Protein AF-A0A9E5RMR4-F1 (afdb_monomer)

Foldseek 3Di:
DDFDWAADPNDIARQPLPDPVNFHDDDPPDKFWWFDDPFFTFGASSGHFFFADPVDFPGGDDDDPPDPDPDDGHIGIDDCLAQVPFDGHPPGTPARRGDAANCQRPVPFAAPPDPDQVDEAEEEDAFEAAFEDADVVADSPPLVNRDDDQGEQDPHVPRGHHYEYNDHYHHPYHHPDCPDGQFVADQPPPPDCQQPDPRGGNNDCSAGNRPPPNRRRVRYHDGHYPDDDDPPPDDDFQPPVRCVVDVGDPDPPPPPPPQPCPDPVNLCVVQVDPPPDDDDDDPPDDDDPDPPDRDCVVPDD

Secondary structure (DSSP, 8-state):
----EEEETTEEEE---SSGGGSPPP-TTPPEE-EEETTEEE--TTSPBPBB-SSSTTSBPP--TT----PPPPB-EE-TTTSSS----TT-BSS----S-HHHHH--SPBPS-SSSSSEEEEE--EEEEEPPPBTTB----GGGSSPP-SB-EEETTEEPEEEEES-EEEEEE-SS-PPPSSSS----SS-TTS-STTS-TTS--S-S-SGGGGT-TT-BPPEES----TTT---PPPTTGGGTS----S---------TTSHHHHHHHS----SS-PPPPPSSS-----S----GGG--

Structure (mmCIF, N/CA/C/O backbone):
data_AF-A0A9E5RMR4-F1
#
_entry.id   AF-A0A9E5RMR4-F1
#
loop_
_atom_site.group_PDB
_atom_site.id
_atom_site.type_symbol
_atom_site.label_atom_id
_atom_site.label_alt_id
_atom_site.label_comp_id
_atom_site.label_asym_id
_atom_site.label_entity_id
_atom_site.label_seq_id
_atom_site.pdbx_PDB_ins_code
_atom_site.Cartn_x
_atom_site.Cartn_y
_atom_site.Cartn_z
_atom_site.occupancy
_atom_site.B_iso_or_equiv
_atom_site.auth_seq_id
_atom_site.auth_comp_id
_atom_site.auth_asym_id
_atom_site.auth_atom_id
_atom_site.pdbx_PDB_model_num
ATOM 1 N N . MET A 1 1 ? 19.708 -14.223 -28.490 1.00 65.50 1 MET A N 1
ATOM 2 C CA . MET A 1 1 ? 19.166 -13.494 -27.318 1.00 65.50 1 MET A CA 1
ATOM 3 C C . MET A 1 1 ? 17.733 -13.071 -27.622 1.00 65.50 1 MET A C 1
ATOM 5 O O . MET A 1 1 ? 17.507 -12.656 -28.756 1.00 65.50 1 MET A O 1
ATOM 9 N N . PRO A 1 2 ? 16.781 -13.168 -26.675 1.00 72.56 2 PRO A N 1
ATOM 10 C CA . PRO A 1 2 ? 15.436 -12.625 -26.853 1.00 72.56 2 PRO A CA 1
ATOM 11 C C . PRO A 1 2 ? 15.488 -11.115 -27.123 1.00 72.56 2 PRO A C 1
ATOM 13 O O . PRO A 1 2 ? 16.214 -10.395 -26.434 1.00 72.56 2 PRO A O 1
ATOM 16 N N . ILE A 1 3 ? 14.733 -10.652 -28.122 1.00 80.94 3 ILE A N 1
ATOM 17 C CA . ILE A 1 3 ? 14.577 -9.230 -28.451 1.00 80.94 3 ILE A CA 1
ATOM 18 C C . ILE A 1 3 ? 13.106 -8.874 -28.208 1.00 80.94 3 ILE A C 1
ATOM 20 O O . ILE A 1 3 ? 12.247 -9.452 -28.879 1.00 80.94 3 ILE A O 1
ATOM 24 N N . PRO A 1 4 ? 12.789 -7.968 -27.267 1.00 82.81 4 PRO A N 1
ATOM 25 C CA . PRO A 1 4 ? 11.414 -7.551 -27.038 1.00 82.81 4 PRO A CA 1
ATOM 26 C C . PRO A 1 4 ? 10.859 -6.784 -28.243 1.00 82.81 4 PRO A C 1
ATOM 28 O O . PRO A 1 4 ? 11.594 -6.131 -28.989 1.00 82.81 4 PRO A O 1
ATOM 31 N N . LEU A 1 5 ? 9.541 -6.846 -28.423 1.00 86.94 5 LEU A N 1
ATOM 32 C CA . LEU A 1 5 ? 8.828 -5.988 -29.363 1.00 86.94 5 LEU A CA 1
ATOM 33 C C . LEU A 1 5 ? 8.310 -4.752 -28.623 1.00 86.94 5 LEU A C 1
ATOM 35 O O . LEU A 1 5 ? 7.854 -4.846 -27.485 1.00 86.94 5 LEU A O 1
ATOM 39 N N . GLY A 1 6 ? 8.387 -3.597 -29.274 1.00 86.38 6 GLY A N 1
ATOM 40 C CA . GLY A 1 6 ? 7.855 -2.330 -28.780 1.00 86.38 6 GLY A CA 1
ATOM 41 C C . GLY A 1 6 ? 6.998 -1.642 -29.835 1.00 86.38 6 GLY A C 1
ATOM 42 O O . GLY A 1 6 ? 6.907 -2.107 -30.969 1.00 86.38 6 GLY A O 1
ATOM 43 N N . ILE A 1 7 ? 6.398 -0.508 -29.477 1.00 88.25 7 ILE A N 1
ATOM 44 C CA . ILE A 1 7 ? 5.688 0.363 -30.421 1.00 88.25 7 ILE A CA 1
ATOM 45 C C . ILE A 1 7 ? 6.417 1.703 -30.474 1.00 88.25 7 ILE A C 1
ATOM 47 O O . ILE A 1 7 ? 6.640 2.311 -29.429 1.00 88.25 7 ILE A O 1
ATOM 51 N N . ASN A 1 8 ? 6.749 2.194 -31.667 1.00 86.81 8 ASN A N 1
ATOM 52 C CA . ASN A 1 8 ? 7.281 3.541 -31.873 1.00 86.81 8 ASN A CA 1
ATOM 53 C C . ASN A 1 8 ? 6.668 4.168 -33.135 1.00 86.81 8 ASN A C 1
ATOM 55 O O . ASN A 1 8 ? 6.552 3.510 -34.165 1.00 86.81 8 ASN A O 1
ATOM 59 N N . GLY A 1 9 ? 6.185 5.411 -33.042 1.00 86.38 9 GLY A N 1
ATOM 60 C CA . GLY A 1 9 ? 5.474 6.081 -34.144 1.00 86.38 9 GLY A CA 1
ATOM 61 C C . GLY A 1 9 ? 4.234 5.338 -34.679 1.00 86.38 9 GLY A C 1
ATOM 62 O O . GLY A 1 9 ? 3.856 5.548 -35.822 1.00 86.38 9 GLY A O 1
ATOM 63 N N . GLY A 1 10 ? 3.633 4.435 -33.891 1.00 85.88 10 GLY A N 1
ATOM 64 C CA . GLY A 1 10 ? 2.541 3.550 -34.331 1.00 85.88 10 GLY A CA 1
ATOM 65 C C . GLY A 1 10 ? 2.998 2.230 -34.972 1.00 85.88 10 GLY A C 1
ATOM 66 O O . GLY A 1 10 ? 2.187 1.322 -35.117 1.00 85.88 10 GLY A O 1
ATOM 67 N N . ASN A 1 11 ? 4.289 2.080 -35.272 1.00 90.06 11 ASN A N 1
ATOM 68 C CA . ASN A 1 11 ? 4.867 0.864 -35.842 1.00 90.06 11 ASN A CA 1
ATOM 69 C C . ASN A 1 11 ? 5.353 -0.097 -34.753 1.00 90.06 11 ASN A C 1
ATOM 71 O O . ASN A 1 11 ? 5.862 0.338 -33.717 1.00 90.06 11 ASN A O 1
ATOM 75 N N . VAL A 1 12 ? 5.266 -1.404 -35.012 1.00 91.25 12 VAL A N 1
ATOM 76 C CA . VAL A 1 12 ? 5.931 -2.421 -34.186 1.00 91.25 12 VAL A CA 1
ATOM 77 C C . VAL A 1 12 ? 7.426 -2.409 -34.497 1.00 91.25 12 VAL A C 1
ATOM 79 O O . VAL A 1 12 ? 7.830 -2.573 -35.647 1.00 91.25 12 VAL A O 1
ATOM 82 N N . ILE A 1 13 ? 8.252 -2.239 -33.468 1.00 91.62 13 ILE A N 1
ATOM 83 C CA . ILE A 1 13 ? 9.713 -2.221 -33.566 1.00 91.62 13 ILE A CA 1
ATOM 84 C C . ILE A 1 13 ? 10.336 -3.391 -32.804 1.00 91.62 13 ILE A C 1
ATOM 86 O O . ILE A 1 13 ? 9.800 -3.863 -31.800 1.00 91.62 13 ILE A O 1
ATOM 90 N N . LYS A 1 14 ? 11.524 -3.817 -33.240 1.00 90.31 14 LYS A N 1
ATOM 91 C CA . LYS A 1 14 ? 12.431 -4.617 -32.410 1.00 90.31 14 LYS A CA 1
ATOM 92 C C . LYS A 1 14 ? 13.087 -3.671 -31.406 1.00 90.31 14 LYS A C 1
ATOM 94 O O . LYS A 1 14 ? 13.899 -2.837 -31.800 1.00 90.31 14 LYS A O 1
ATOM 99 N N . ALA A 1 15 ? 12.720 -3.782 -30.135 1.00 87.19 15 ALA A N 1
ATOM 100 C CA . ALA A 1 15 ? 13.223 -2.921 -29.074 1.00 87.19 15 ALA A CA 1
ATOM 101 C C . ALA A 1 15 ? 14.629 -3.381 -28.649 1.00 87.19 15 ALA A C 1
ATOM 103 O O . ALA A 1 15 ? 14.801 -4.144 -27.699 1.00 87.19 15 ALA A O 1
ATOM 104 N N . THR A 1 16 ? 15.643 -2.970 -29.414 1.00 86.56 16 THR A N 1
ATOM 105 C CA . THR A 1 16 ? 17.055 -3.272 -29.123 1.00 86.56 16 THR A CA 1
ATOM 106 C C . THR A 1 16 ? 17.712 -2.231 -28.221 1.00 86.56 16 THR A C 1
ATOM 108 O O . THR A 1 16 ? 18.812 -2.486 -27.741 1.00 86.56 16 THR A O 1
ATOM 111 N N . PHE A 1 17 ? 17.059 -1.082 -27.990 1.00 84.06 17 PHE A N 1
ATOM 112 C CA . PHE A 1 17 ? 17.565 0.043 -27.185 1.00 84.06 17 PHE A CA 1
ATOM 113 C C . PHE A 1 17 ? 18.906 0.620 -27.690 1.00 84.06 17 PHE A C 1
ATOM 115 O O . PHE A 1 17 ? 19.589 1.347 -26.979 1.00 84.06 17 PHE A O 1
ATOM 122 N N . ALA A 1 18 ? 19.288 0.320 -28.938 1.00 84.56 18 ALA A N 1
ATOM 123 C CA . ALA A 1 18 ? 20.548 0.776 -29.531 1.00 84.56 18 ALA A CA 1
ATOM 124 C C . ALA A 1 18 ? 20.525 2.254 -29.973 1.00 84.56 18 ALA A C 1
ATOM 126 O O . ALA A 1 18 ? 21.575 2.855 -30.179 1.00 84.56 18 ALA A O 1
ATOM 127 N N . ASN A 1 19 ? 19.333 2.821 -30.182 1.00 86.19 19 ASN A N 1
ATOM 128 C CA . ASN A 1 19 ? 19.087 4.219 -30.540 1.00 86.19 19 ASN A CA 1
ATOM 129 C C . ASN A 1 19 ? 17.589 4.542 -30.368 1.00 86.19 19 ASN A C 1
ATOM 131 O O . ASN A 1 19 ? 16.771 3.635 -30.232 1.00 86.19 19 ASN A O 1
ATOM 135 N N . ALA A 1 20 ? 17.218 5.823 -30.456 1.00 83.44 20 ALA A N 1
ATOM 136 C CA . ALA A 1 20 ? 15.835 6.287 -30.290 1.00 83.44 20 ALA A CA 1
ATOM 137 C C . ALA A 1 20 ? 14.806 5.656 -31.256 1.00 83.44 20 ALA A C 1
ATOM 139 O O . ALA A 1 20 ? 13.637 5.535 -30.893 1.00 83.44 20 ALA A O 1
ATOM 140 N N . ALA A 1 21 ? 15.201 5.217 -32.457 1.00 85.81 21 ALA A N 1
ATOM 141 C CA . ALA A 1 21 ? 14.291 4.517 -33.372 1.00 85.81 21 ALA A CA 1
ATOM 142 C C . ALA A 1 21 ? 14.005 3.072 -32.913 1.00 85.81 21 ALA A C 1
ATOM 144 O O . ALA A 1 21 ? 12.917 2.550 -33.152 1.00 85.81 21 ALA A O 1
ATOM 145 N N . ALA A 1 22 ? 14.954 2.453 -32.204 1.00 87.06 22 ALA A N 1
ATOM 146 C CA . ALA A 1 22 ? 14.861 1.113 -31.627 1.00 87.06 22 ALA A CA 1
ATOM 147 C C . ALA A 1 22 ? 14.501 1.097 -30.122 1.00 87.06 22 ALA A C 1
ATOM 149 O O . ALA A 1 22 ? 14.640 0.058 -29.469 1.00 87.06 22 ALA A O 1
ATOM 150 N N . THR A 1 23 ? 14.018 2.219 -29.581 1.00 85.50 23 THR A N 1
ATOM 151 C CA . THR A 1 23 ? 13.470 2.340 -28.219 1.00 85.50 23 THR A CA 1
ATOM 152 C C . THR A 1 23 ? 11.941 2.501 -28.294 1.00 85.50 23 THR A C 1
ATOM 154 O O . THR A 1 23 ? 11.453 3.235 -29.158 1.00 85.50 23 THR A O 1
ATOM 157 N N . PRO A 1 24 ? 11.145 1.819 -27.443 1.00 85.81 24 PRO A N 1
ATOM 158 C CA . PRO A 1 24 ? 9.691 1.997 -27.405 1.00 85.81 24 PRO A CA 1
ATOM 159 C C . PRO A 1 24 ? 9.281 3.439 -27.069 1.00 85.81 24 PRO A C 1
ATOM 161 O O . PRO A 1 24 ? 9.933 4.105 -26.266 1.00 85.81 24 PRO A O 1
ATOM 164 N N . ARG A 1 25 ? 8.165 3.916 -27.637 1.00 83.31 25 ARG A N 1
ATOM 165 C CA . ARG A 1 25 ? 7.631 5.253 -27.333 1.00 83.31 25 ARG A CA 1
ATOM 166 C C . ARG A 1 25 ? 7.216 5.363 -25.866 1.00 83.31 25 ARG A C 1
ATOM 168 O O . ARG A 1 25 ? 6.577 4.462 -25.324 1.00 83.31 25 ARG A O 1
ATOM 175 N N . THR A 1 26 ? 7.475 6.516 -25.265 1.00 77.25 26 THR A N 1
ATOM 176 C CA . THR A 1 26 ? 6.967 6.871 -23.937 1.00 77.25 26 THR A CA 1
ATOM 177 C C . THR A 1 26 ? 5.614 7.550 -24.044 1.00 77.25 26 THR A C 1
ATOM 179 O O . THR A 1 26 ? 5.482 8.542 -24.760 1.00 77.25 26 THR A O 1
ATOM 182 N N . LEU A 1 27 ? 4.632 7.065 -23.291 1.00 76.31 27 LEU A N 1
ATOM 183 C CA . LEU A 1 27 ? 3.340 7.719 -23.103 1.00 76.31 27 LEU A CA 1
ATOM 184 C C . LEU A 1 27 ? 2.971 7.699 -21.614 1.00 76.31 27 LEU A C 1
ATOM 186 O O . LEU A 1 27 ? 3.386 6.779 -20.908 1.00 76.31 27 LEU A O 1
ATOM 190 N N . PRO A 1 28 ? 2.164 8.659 -21.128 1.00 73.12 28 PRO A N 1
ATOM 191 C CA . PRO A 1 28 ? 1.520 8.540 -19.825 1.00 73.12 28 PRO A CA 1
ATOM 192 C C . PRO A 1 28 ? 0.788 7.197 -19.698 1.00 73.12 28 PRO A C 1
ATOM 194 O O . PRO A 1 28 ? 0.200 6.716 -20.667 1.00 73.12 28 PRO A O 1
ATOM 197 N N . ASN A 1 29 ? 0.824 6.595 -18.507 1.00 69.50 29 ASN A N 1
ATOM 198 C CA . ASN A 1 29 ? 0.204 5.297 -18.206 1.00 69.50 29 ASN A CA 1
ATOM 199 C C . ASN A 1 29 ? 0.690 4.105 -19.062 1.00 69.50 29 ASN A C 1
ATOM 201 O O . ASN A 1 29 ? 0.014 3.078 -19.120 1.00 69.50 29 ASN A O 1
ATOM 205 N N . SER A 1 30 ? 1.864 4.187 -19.702 1.00 75.81 30 SER A N 1
ATOM 206 C CA . SER A 1 30 ? 2.516 2.998 -20.266 1.00 75.81 30 SER A CA 1
ATOM 207 C C . SER A 1 30 ? 2.875 1.990 -19.168 1.00 75.81 30 SER A C 1
ATOM 209 O O . SER A 1 30 ? 3.226 2.386 -18.059 1.00 75.81 30 SER A O 1
ATOM 211 N N . LEU A 1 31 ? 2.849 0.690 -19.477 1.00 78.12 31 LEU A N 1
ATOM 212 C CA . LEU A 1 31 ? 3.381 -0.340 -18.581 1.00 78.12 31 LEU A CA 1
ATOM 213 C C . LEU A 1 31 ? 4.914 -0.306 -18.612 1.00 78.12 31 LEU A C 1
ATOM 215 O O . LEU A 1 31 ? 5.515 -0.411 -19.682 1.00 78.12 31 LEU A O 1
ATOM 219 N N . TRP A 1 32 ? 5.536 -0.183 -17.441 1.00 81.44 32 TRP A N 1
ATOM 220 C CA . TRP A 1 32 ? 6.990 -0.170 -17.297 1.00 81.44 32 TRP A CA 1
ATOM 221 C C . TRP A 1 32 ? 7.488 -1.524 -16.799 1.00 81.44 32 TRP A C 1
ATOM 223 O O . TRP A 1 32 ? 6.797 -2.243 -16.075 1.00 81.44 32 TRP A O 1
ATOM 233 N N . PHE A 1 33 ? 8.726 -1.845 -17.153 1.00 85.62 33 PHE A N 1
ATOM 234 C CA . PHE A 1 33 ? 9.427 -3.037 -16.700 1.00 85.62 33 PHE A CA 1
ATOM 235 C C . PHE A 1 33 ? 10.787 -2.637 -16.143 1.00 85.62 33 PHE A C 1
ATOM 237 O O . PHE A 1 33 ? 11.354 -1.615 -16.527 1.00 85.62 33 PHE A O 1
ATOM 244 N N . GLN A 1 34 ? 11.320 -3.460 -15.251 1.00 85.81 34 GLN A N 1
ATOM 245 C CA . GLN A 1 34 ? 12.698 -3.344 -14.800 1.00 85.81 34 GLN A CA 1
ATOM 246 C C . GLN A 1 34 ? 13.665 -3.484 -15.985 1.00 85.81 34 GLN A C 1
ATOM 248 O O . GLN A 1 34 ? 13.494 -4.343 -16.855 1.00 85.81 34 GLN A O 1
ATOM 253 N N . THR A 1 35 ? 14.711 -2.667 -15.989 1.00 86.88 35 THR A N 1
ATOM 254 C CA . THR A 1 35 ? 15.749 -2.619 -17.020 1.00 86.88 35 THR A CA 1
ATOM 255 C C . THR A 1 35 ? 17.135 -2.888 -16.426 1.00 86.88 35 THR A C 1
ATOM 257 O O . THR A 1 35 ? 17.303 -3.134 -15.224 1.00 86.88 35 THR A O 1
ATOM 260 N N . ARG A 1 36 ? 18.156 -2.932 -17.281 1.00 85.12 36 ARG A N 1
ATOM 261 C CA . ARG A 1 36 ? 19.524 -3.309 -16.924 1.00 85.12 36 ARG A CA 1
ATOM 262 C C . ARG A 1 36 ? 20.532 -2.343 -17.539 1.00 85.12 36 ARG A C 1
ATOM 264 O O . ARG A 1 36 ? 20.776 -2.384 -18.741 1.00 85.12 36 ARG A O 1
ATOM 271 N N . ASN A 1 37 ? 21.184 -1.539 -16.702 1.00 84.56 37 ASN A N 1
ATOM 272 C CA . ASN A 1 37 ? 22.322 -0.723 -17.122 1.00 84.56 37 ASN A CA 1
ATOM 273 C C . ASN A 1 37 ? 23.624 -1.515 -16.898 1.00 84.56 37 ASN A C 1
ATOM 275 O O . ASN A 1 37 ? 24.039 -1.718 -15.758 1.00 84.56 37 ASN A O 1
ATOM 279 N N . VAL A 1 38 ? 24.242 -1.997 -17.982 1.00 82.69 38 VAL A N 1
ATOM 280 C CA . VAL A 1 38 ? 25.430 -2.881 -18.002 1.00 82.69 38 VAL A CA 1
ATOM 281 C C . VAL A 1 38 ? 25.222 -4.196 -17.234 1.00 82.69 38 VAL A C 1
ATOM 283 O O . VAL A 1 38 ? 24.830 -5.201 -17.828 1.00 82.69 38 VAL A O 1
ATOM 286 N N . THR A 1 39 ? 25.457 -4.226 -15.924 1.00 78.75 39 THR A N 1
ATOM 287 C CA . THR A 1 39 ? 25.190 -5.358 -15.009 1.00 78.75 39 THR A CA 1
ATOM 288 C C . THR A 1 39 ? 24.247 -4.972 -13.869 1.00 78.75 39 THR A C 1
ATOM 290 O O . THR A 1 39 ? 23.734 -5.846 -13.173 1.00 78.75 39 THR A O 1
ATOM 293 N N . THR A 1 40 ? 23.976 -3.679 -13.703 1.00 80.75 40 THR A N 1
ATOM 294 C CA . THR A 1 40 ? 23.241 -3.109 -12.579 1.00 80.75 40 THR A CA 1
ATOM 295 C C . THR A 1 40 ? 21.751 -3.015 -12.881 1.00 80.75 40 THR A C 1
ATOM 297 O O . THR A 1 40 ? 21.323 -2.695 -13.995 1.00 80.75 40 THR A O 1
ATOM 300 N N . ARG A 1 41 ? 20.946 -3.267 -11.848 1.00 82.44 41 ARG A N 1
ATOM 301 C CA . ARG A 1 41 ? 19.494 -3.095 -11.858 1.00 82.44 41 ARG A CA 1
ATOM 302 C C . ARG A 1 41 ? 19.113 -1.632 -12.101 1.00 82.44 41 ARG A C 1
ATOM 304 O O . ARG A 1 41 ? 19.638 -0.736 -11.439 1.00 82.44 41 ARG A O 1
ATOM 311 N N . ASN A 1 42 ? 18.197 -1.403 -13.033 1.00 84.50 42 ASN A N 1
ATOM 312 C CA . ASN A 1 42 ? 17.707 -0.082 -13.410 1.00 84.50 42 ASN A CA 1
ATOM 313 C C . ASN A 1 42 ? 16.194 -0.157 -13.710 1.00 84.50 42 ASN A C 1
ATOM 315 O O . ASN A 1 42 ? 15.613 -1.243 -13.754 1.00 84.50 42 ASN A O 1
ATOM 319 N N . TRP A 1 43 ? 15.550 0.993 -13.886 1.00 82.38 43 TRP A N 1
ATOM 320 C CA . TRP A 1 43 ? 14.154 1.115 -14.335 1.00 82.38 43 TRP A CA 1
ATOM 321 C C . TRP A 1 43 ? 13.972 2.200 -15.403 1.00 82.38 43 TRP A C 1
ATOM 323 O O . TRP A 1 43 ? 12.880 2.376 -15.937 1.00 82.38 43 TRP A O 1
ATOM 333 N N . GLY A 1 44 ? 15.047 2.910 -15.746 1.00 80.62 44 GLY A N 1
ATOM 334 C CA . GLY A 1 44 ? 15.103 3.830 -16.862 1.00 80.62 44 GLY A CA 1
ATOM 335 C C . GLY A 1 44 ? 14.804 3.112 -18.173 1.00 80.62 44 GLY A C 1
ATOM 336 O O . GLY A 1 44 ? 15.423 2.101 -18.510 1.00 80.62 44 GLY A O 1
ATOM 337 N N . ARG A 1 45 ? 13.857 3.681 -18.914 1.00 78.75 45 ARG A N 1
ATOM 338 C CA . ARG A 1 45 ? 13.358 3.232 -20.225 1.00 78.75 45 ARG A CA 1
ATOM 339 C C . ARG A 1 45 ? 14.415 3.077 -21.325 1.00 78.75 45 ARG A C 1
ATOM 341 O O . ARG A 1 45 ? 14.150 2.410 -22.317 1.00 78.75 45 ARG A O 1
ATOM 348 N N . ASP A 1 46 ? 15.569 3.724 -21.178 1.00 80.31 46 ASP A N 1
ATOM 349 C CA . ASP A 1 46 ? 16.600 3.802 -22.218 1.00 80.31 46 ASP A CA 1
ATOM 350 C C . ASP A 1 46 ? 17.561 2.594 -22.181 1.00 80.31 46 ASP A C 1
ATOM 352 O O . ASP A 1 46 ? 18.467 2.492 -23.004 1.00 80.31 46 ASP A O 1
ATOM 356 N N . TYR A 1 47 ? 17.351 1.658 -21.245 1.00 84.56 47 TYR A N 1
ATOM 357 C CA . TYR A 1 47 ? 18.164 0.455 -21.072 1.00 84.56 47 TYR A CA 1
ATOM 358 C C . TYR A 1 47 ? 17.409 -0.831 -21.456 1.00 84.56 47 TYR A C 1
ATOM 360 O O . TYR A 1 47 ? 16.190 -0.902 -21.282 1.00 84.56 47 TYR A O 1
ATOM 368 N N . PRO A 1 48 ? 18.119 -1.894 -21.889 1.00 85.94 48 PRO A N 1
ATOM 369 C CA . PRO A 1 48 ? 17.528 -3.206 -22.147 1.00 85.94 48 PRO A CA 1
ATOM 370 C C . PRO A 1 48 ? 16.757 -3.782 -20.954 1.00 85.94 48 PRO A C 1
ATOM 372 O O . PRO A 1 48 ? 17.095 -3.531 -19.797 1.00 85.94 48 PRO A O 1
ATOM 375 N N . LEU A 1 49 ? 15.750 -4.614 -21.237 1.00 88.06 49 LEU A N 1
ATOM 376 C CA . LEU A 1 49 ? 14.934 -5.269 -20.211 1.00 88.06 49 LEU A CA 1
ATOM 377 C C . LEU A 1 49 ? 15.759 -6.163 -19.275 1.00 88.06 49 LEU A C 1
ATOM 379 O O . LEU A 1 49 ? 16.679 -6.870 -19.693 1.00 88.06 49 LEU A O 1
ATOM 383 N N . TRP A 1 50 ? 15.367 -6.182 -18.003 1.00 87.81 50 TRP A N 1
ATOM 384 C CA . TRP A 1 50 ? 15.864 -7.140 -17.029 1.00 87.81 50 TRP A CA 1
ATOM 385 C C . TRP A 1 50 ? 15.061 -8.435 -17.099 1.00 87.81 50 TRP A C 1
ATOM 387 O O . TRP A 1 50 ? 13.863 -8.458 -16.810 1.00 87.81 50 TRP A O 1
ATOM 397 N N . TYR A 1 51 ? 15.740 -9.533 -17.415 1.00 88.19 51 TYR A N 1
ATOM 398 C CA . TYR A 1 51 ? 15.154 -10.867 -17.354 1.00 88.19 51 TYR A CA 1
ATOM 399 C C . TYR A 1 51 ? 15.313 -11.452 -15.950 1.00 88.19 51 TYR A C 1
ATOM 401 O O . TYR A 1 51 ? 16.435 -11.597 -15.469 1.00 88.19 51 TYR A O 1
ATOM 409 N N . TYR A 1 52 ? 14.203 -11.756 -15.283 1.00 85.69 52 TYR A N 1
ATOM 410 C CA . TYR A 1 52 ? 14.194 -12.326 -13.937 1.00 85.69 52 TYR A CA 1
ATOM 411 C C . TYR A 1 52 ? 14.715 -13.766 -13.942 1.00 85.69 52 TYR A C 1
ATOM 413 O O . TYR A 1 52 ? 14.285 -14.583 -14.763 1.00 85.69 52 TYR A O 1
ATOM 421 N N . ASP A 1 53 ? 15.617 -14.079 -13.011 1.00 84.81 53 ASP A N 1
ATOM 422 C CA . ASP A 1 53 ? 16.024 -15.453 -12.734 1.00 84.81 53 ASP A CA 1
ATOM 423 C C . ASP A 1 53 ? 15.313 -15.986 -11.473 1.00 84.81 53 ASP A C 1
ATOM 425 O O . ASP A 1 53 ? 15.615 -15.526 -10.370 1.00 84.81 53 ASP A O 1
ATOM 429 N N . PRO A 1 54 ? 14.383 -16.954 -11.596 1.00 78.81 54 PRO A N 1
ATOM 430 C CA . PRO A 1 54 ? 13.706 -17.539 -10.441 1.00 78.81 54 PRO A CA 1
ATOM 431 C C . PRO A 1 54 ? 14.611 -18.484 -9.636 1.00 78.81 54 PRO A C 1
ATOM 433 O O . PRO A 1 54 ? 14.269 -18.825 -8.508 1.00 78.81 54 PRO A O 1
ATOM 436 N N . THR A 1 55 ? 15.750 -18.920 -10.189 1.00 82.62 55 THR A N 1
ATOM 437 C CA . THR A 1 55 ? 16.719 -19.780 -9.487 1.00 82.62 55 THR A CA 1
ATOM 438 C C . THR A 1 55 ? 17.690 -18.973 -8.633 1.00 82.62 55 THR A C 1
ATOM 440 O O . THR A 1 55 ? 18.197 -19.475 -7.635 1.00 82.62 55 THR A O 1
ATOM 443 N N . THR A 1 56 ? 17.945 -17.713 -8.998 1.00 79.19 56 THR A N 1
ATOM 444 C CA . THR A 1 56 ? 18.777 -16.782 -8.223 1.00 79.19 56 THR A CA 1
ATOM 445 C C . THR A 1 56 ? 18.101 -15.403 -8.177 1.00 79.19 56 THR A C 1
ATOM 447 O O . THR A 1 56 ? 18.472 -14.505 -8.947 1.00 79.19 56 THR A O 1
ATOM 450 N N . PRO A 1 57 ? 17.090 -15.218 -7.300 1.00 73.88 57 PRO A N 1
ATOM 451 C CA . PRO A 1 57 ? 16.337 -13.972 -7.192 1.00 73.88 57 PRO A CA 1
ATOM 452 C C . PRO A 1 57 ? 17.236 -12.743 -7.022 1.00 73.88 57 PRO A C 1
ATOM 454 O O . PRO A 1 57 ? 18.293 -12.796 -6.396 1.00 73.88 57 PRO A O 1
ATOM 457 N N . GLY A 1 58 ? 16.827 -11.624 -7.620 1.00 73.44 58 GLY A N 1
ATOM 458 C CA . GLY A 1 58 ? 17.626 -10.398 -7.648 1.00 73.44 58 GLY A CA 1
ATOM 459 C C . GLY A 1 58 ? 18.745 -10.368 -8.700 1.00 73.44 58 GLY A C 1
ATOM 460 O O . GLY A 1 58 ? 19.363 -9.315 -8.854 1.00 73.44 58 GLY A O 1
ATOM 461 N N . THR A 1 59 ? 18.975 -11.444 -9.468 1.00 79.62 59 THR A N 1
ATOM 462 C CA . THR A 1 59 ? 19.919 -11.460 -10.607 1.00 79.62 59 THR A CA 1
ATOM 463 C C . THR A 1 59 ? 19.215 -11.396 -11.970 1.00 79.62 59 THR A C 1
ATOM 465 O O . THR A 1 59 ? 17.995 -11.558 -12.079 1.00 79.62 59 THR A O 1
ATOM 468 N N . SER A 1 60 ? 19.983 -11.056 -13.013 1.00 83.88 60 SER A N 1
ATOM 469 C CA . SER A 1 60 ? 19.501 -10.989 -14.395 1.00 83.88 60 SER A CA 1
ATOM 470 C C . SER A 1 60 ? 19.881 -12.264 -15.129 1.00 83.88 60 SER A C 1
ATOM 472 O O . SER A 1 60 ? 21.067 -12.520 -15.354 1.00 83.88 60 SER A O 1
ATOM 474 N N . ARG A 1 61 ? 18.875 -13.022 -15.561 1.00 84.88 61 ARG A N 1
ATOM 475 C CA . ARG A 1 61 ? 19.067 -14.237 -16.342 1.00 84.88 61 ARG A CA 1
ATOM 476 C C . ARG A 1 61 ? 19.734 -13.925 -17.680 1.00 84.88 61 ARG A C 1
ATOM 478 O O . ARG A 1 61 ? 19.262 -13.080 -18.444 1.00 84.88 61 ARG A O 1
ATOM 485 N N . THR A 1 62 ? 20.814 -14.634 -17.989 1.00 80.06 62 THR A N 1
ATOM 486 C CA . THR A 1 62 ? 21.489 -14.561 -19.288 1.00 80.06 62 THR A CA 1
ATOM 487 C C . THR A 1 62 ? 20.992 -15.672 -20.213 1.00 80.06 62 THR A C 1
ATOM 489 O O . THR A 1 62 ? 20.743 -16.800 -19.795 1.00 80.06 62 THR A O 1
ATOM 492 N N . PHE A 1 63 ? 20.839 -15.347 -21.498 1.00 76.31 63 PHE A N 1
ATOM 493 C CA . PHE A 1 63 ? 20.449 -16.300 -22.538 1.00 76.31 63 PHE A CA 1
ATOM 494 C C . PHE A 1 63 ? 21.613 -16.446 -23.524 1.00 76.31 63 PHE A C 1
ATOM 496 O O . PHE A 1 63 ? 21.964 -15.444 -24.159 1.00 76.31 63 PHE A O 1
ATOM 503 N N . PRO A 1 64 ? 22.218 -17.642 -23.673 1.00 70.44 64 PRO A N 1
ATOM 504 C CA . PRO A 1 64 ? 23.298 -17.854 -24.630 1.00 70.44 64 PRO A CA 1
ATOM 505 C C . PRO A 1 64 ? 22.868 -17.461 -26.048 1.00 70.44 64 PRO A C 1
ATOM 507 O O . PRO A 1 64 ? 21.725 -17.665 -26.453 1.00 70.44 64 PRO A O 1
ATOM 510 N N . ALA A 1 65 ? 23.783 -16.879 -26.825 1.00 63.78 65 ALA A N 1
ATOM 511 C CA . ALA A 1 65 ? 23.450 -16.374 -28.157 1.00 63.78 65 ALA A CA 1
ATOM 512 C C . ALA A 1 65 ? 23.067 -17.484 -29.156 1.00 63.78 65 ALA A C 1
ATOM 514 O O . ALA A 1 65 ? 22.302 -17.213 -30.078 1.00 63.78 65 ALA A O 1
ATOM 515 N N . ALA A 1 66 ? 23.579 -18.704 -28.949 1.00 58.88 66 ALA A N 1
ATOM 516 C CA . ALA A 1 66 ? 23.506 -19.823 -29.889 1.00 58.88 66 ALA A CA 1
ATOM 517 C C . ALA A 1 66 ? 22.455 -20.900 -29.548 1.00 58.88 66 ALA A C 1
ATOM 519 O O . ALA A 1 66 ? 22.251 -21.811 -30.345 1.00 58.88 66 ALA A O 1
ATOM 520 N N . THR A 1 67 ? 21.789 -20.837 -28.389 1.00 55.62 67 THR A N 1
ATOM 521 C CA . THR A 1 67 ? 20.769 -21.830 -28.019 1.00 55.62 67 THR A CA 1
ATOM 522 C C . THR A 1 67 ? 19.374 -21.364 -28.426 1.00 55.62 67 THR A C 1
ATOM 524 O O . THR A 1 67 ? 18.897 -20.308 -28.008 1.00 55.62 67 THR A O 1
ATOM 527 N N . THR A 1 68 ? 18.676 -22.181 -29.216 1.00 56.28 68 THR A N 1
ATOM 528 C CA . THR A 1 68 ? 17.253 -22.011 -29.542 1.00 56.28 68 THR A CA 1
ATOM 529 C C . THR A 1 68 ? 16.390 -22.361 -28.328 1.00 56.28 68 THR A C 1
ATOM 531 O O . THR A 1 68 ? 15.753 -23.412 -28.273 1.00 56.28 68 THR A O 1
ATOM 534 N N . THR A 1 69 ? 16.400 -21.506 -27.305 1.00 60.41 69 THR A N 1
ATOM 535 C CA . THR A 1 69 ? 15.586 -21.705 -26.103 1.00 60.41 69 THR A CA 1
ATOM 536 C C . THR A 1 69 ? 14.124 -21.379 -26.397 1.00 60.41 69 THR A C 1
ATOM 538 O O . THR A 1 69 ? 13.795 -20.231 -26.689 1.00 60.41 69 THR A O 1
ATOM 541 N N . THR A 1 70 ? 13.228 -22.351 -26.226 1.00 66.38 70 THR A N 1
ATOM 542 C CA . THR A 1 70 ? 11.766 -22.138 -26.223 1.00 66.38 70 THR A CA 1
ATOM 543 C C . THR A 1 70 ? 11.263 -21.404 -24.973 1.00 66.38 70 THR A C 1
ATOM 545 O O . THR A 1 70 ? 10.090 -21.049 -24.889 1.00 66.38 70 THR A O 1
ATOM 548 N N . GLN A 1 71 ? 12.138 -21.167 -23.991 1.00 70.62 71 GLN A N 1
ATOM 549 C CA . GLN A 1 71 ? 11.806 -20.468 -22.754 1.00 70.62 71 GLN A CA 1
ATOM 550 C C . GLN A 1 71 ? 11.560 -18.978 -23.007 1.00 70.62 71 GLN A C 1
ATOM 552 O O . GLN A 1 71 ? 12.441 -18.258 -23.480 1.00 70.62 71 GLN A O 1
ATOM 557 N N . GLN A 1 72 ? 10.368 -18.514 -22.637 1.00 77.50 72 GLN A N 1
ATOM 558 C CA . GLN A 1 72 ? 10.048 -17.092 -22.609 1.00 77.50 72 GLN A CA 1
ATOM 559 C C . GLN A 1 72 ? 10.795 -16.416 -21.444 1.00 77.50 72 GLN A C 1
ATOM 561 O O . GLN A 1 72 ? 10.824 -16.968 -20.340 1.00 77.50 72 GLN A O 1
ATOM 566 N N . PRO A 1 73 ? 11.415 -15.241 -21.653 1.00 84.69 73 PRO A N 1
ATOM 567 C CA . PRO A 1 73 ? 12.050 -14.505 -20.570 1.00 84.69 73 PRO A CA 1
ATOM 568 C C . PRO A 1 73 ? 10.996 -13.965 -19.597 1.00 84.69 73 PRO A C 1
ATOM 570 O O . PRO A 1 73 ? 10.049 -13.295 -20.005 1.00 84.69 73 PRO A O 1
ATOM 573 N N . LEU A 1 74 ? 11.189 -14.217 -18.302 1.00 86.12 74 LEU A N 1
ATOM 574 C CA . LEU A 1 74 ? 10.369 -13.616 -17.254 1.00 86.12 74 LEU A CA 1
ATOM 575 C C . LEU A 1 74 ? 10.749 -12.139 -17.097 1.00 86.12 74 LEU A C 1
ATOM 577 O O . LEU A 1 74 ? 11.930 -11.808 -16.985 1.00 86.12 74 LEU A O 1
ATOM 581 N N . LEU A 1 75 ? 9.752 -11.257 -17.082 1.00 87.31 75 LEU A N 1
ATOM 582 C CA . LEU A 1 75 ? 9.924 -9.816 -16.897 1.00 87.31 75 LEU A CA 1
ATOM 583 C C . LEU A 1 75 ? 9.425 -9.396 -15.515 1.00 87.31 75 LEU A C 1
ATOM 585 O O . LEU A 1 75 ? 8.458 -9.959 -15.009 1.00 87.31 75 LEU A O 1
ATOM 589 N N . VAL A 1 76 ? 10.053 -8.371 -14.937 1.00 84.19 76 VAL A N 1
ATOM 590 C CA . VAL A 1 76 ? 9.596 -7.749 -13.686 1.00 84.19 76 VAL A CA 1
ATOM 591 C C . VAL A 1 76 ? 8.814 -6.475 -14.027 1.00 84.19 76 VAL A C 1
ATOM 593 O O . VAL A 1 76 ? 9.439 -5.493 -14.439 1.00 84.19 76 VAL A O 1
ATOM 596 N N . PRO A 1 77 ? 7.473 -6.460 -13.916 1.00 83.25 77 PRO A N 1
ATOM 597 C CA . PRO A 1 77 ? 6.679 -5.264 -14.166 1.00 83.25 77 PRO A CA 1
ATOM 598 C C . PRO A 1 77 ? 6.788 -4.269 -13.005 1.00 83.25 77 PRO A C 1
ATOM 600 O O . PRO A 1 77 ? 6.845 -4.647 -11.834 1.00 83.25 77 PRO A O 1
ATOM 603 N N . VAL A 1 78 ? 6.737 -2.978 -13.324 1.00 80.12 78 VAL A N 1
ATOM 604 C CA . VAL A 1 78 ? 6.450 -1.926 -12.346 1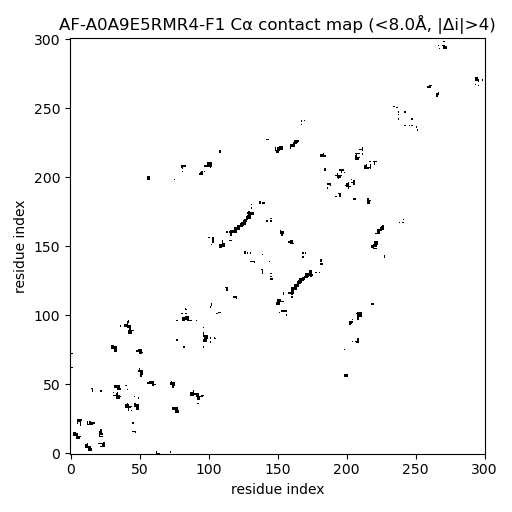.00 80.12 78 VAL A CA 1
ATOM 605 C C . VAL A 1 78 ? 4.938 -1.751 -12.303 1.00 80.12 78 VAL A C 1
ATOM 607 O O . VAL A 1 78 ? 4.328 -1.260 -13.253 1.00 80.12 78 VAL A O 1
ATOM 610 N N . LEU A 1 79 ? 4.319 -2.181 -11.205 1.00 76.50 79 LEU A N 1
ATOM 611 C CA . LEU A 1 79 ? 2.882 -2.019 -11.003 1.00 76.50 79 LEU A CA 1
ATOM 612 C C . LEU A 1 79 ? 2.550 -0.549 -10.716 1.00 76.50 79 LEU A C 1
ATOM 614 O O . LEU A 1 79 ? 3.228 0.095 -9.913 1.00 76.50 79 LEU A O 1
ATOM 618 N N . GLN A 1 80 ? 1.465 -0.037 -11.305 1.00 71.94 80 GLN A N 1
ATOM 619 C CA . GLN A 1 80 ? 1.000 1.341 -11.079 1.00 71.94 80 GLN A CA 1
ATOM 620 C C . GLN A 1 80 ? 0.750 1.636 -9.589 1.00 71.94 80 GLN A C 1
ATOM 622 O O . GLN A 1 80 ? 1.030 2.733 -9.130 1.00 71.94 80 GLN A O 1
ATOM 627 N N . LEU A 1 81 ? 0.326 0.634 -8.809 1.00 69.62 81 LEU A N 1
ATOM 628 C CA . LEU A 1 81 ? 0.120 0.717 -7.353 1.00 69.62 81 LEU A CA 1
ATOM 629 C C . LEU A 1 81 ? 1.409 0.993 -6.549 1.00 69.62 81 LEU A C 1
ATOM 631 O O . LEU A 1 81 ? 1.343 1.397 -5.386 1.00 69.62 81 LEU A O 1
ATOM 635 N N . HIS A 1 82 ? 2.580 0.767 -7.150 1.00 72.44 82 HIS A N 1
ATOM 636 C CA . HIS A 1 82 ? 3.881 1.072 -6.558 1.00 72.44 82 HIS A CA 1
ATOM 637 C C . HIS A 1 82 ? 4.446 2.411 -7.056 1.00 72.44 82 HIS A C 1
ATOM 639 O O . HIS A 1 82 ? 5.057 3.131 -6.272 1.00 72.44 82 HIS A O 1
ATOM 645 N N . ALA A 1 83 ? 4.221 2.757 -8.327 1.00 73.12 83 ALA A N 1
ATOM 646 C CA . ALA A 1 83 ? 4.710 3.973 -8.983 1.00 73.12 83 ALA A CA 1
ATOM 647 C C . ALA A 1 83 ? 3.536 4.828 -9.503 1.00 73.12 83 ALA A C 1
ATOM 649 O O . ALA A 1 83 ? 3.364 5.018 -10.704 1.00 73.12 83 ALA A O 1
ATOM 650 N N . THR A 1 84 ? 2.685 5.306 -8.591 1.00 71.00 84 THR A N 1
ATOM 651 C CA . THR A 1 84 ? 1.427 6.002 -8.928 1.00 71.00 84 THR A CA 1
ATOM 652 C C . THR A 1 84 ? 1.611 7.377 -9.560 1.00 71.00 84 THR A C 1
ATOM 654 O O . THR A 1 84 ? 0.819 7.785 -10.403 1.00 71.00 84 THR A O 1
ATOM 657 N N . ASN A 1 85 ? 2.630 8.106 -9.114 1.00 69.31 85 ASN A N 1
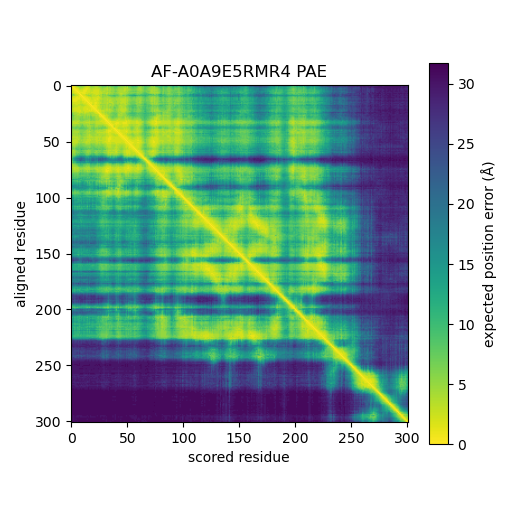ATOM 658 C CA . ASN A 1 85 ? 2.956 9.475 -9.519 1.00 69.31 85 ASN A CA 1
ATOM 659 C C . ASN A 1 85 ? 4.470 9.691 -9.701 1.00 69.31 85 ASN A C 1
ATOM 661 O O . ASN A 1 85 ? 4.903 10.821 -9.911 1.00 69.31 85 ASN A O 1
ATOM 665 N N . ASP A 1 86 ? 5.261 8.615 -9.645 1.00 73.44 86 ASP A N 1
ATOM 666 C CA . ASP A 1 86 ? 6.689 8.615 -9.966 1.00 73.44 86 ASP A CA 1
ATOM 667 C C . ASP A 1 86 ? 6.899 8.009 -11.359 1.00 73.44 86 ASP A C 1
ATOM 669 O O . ASP A 1 86 ? 6.345 6.955 -11.677 1.00 73.44 86 ASP A O 1
ATOM 673 N N . ASN A 1 87 ? 7.697 8.675 -12.191 1.00 71.75 87 ASN A N 1
ATOM 674 C CA . ASN A 1 87 ? 8.052 8.200 -13.525 1.00 71.75 87 ASN A CA 1
ATOM 675 C C . ASN A 1 87 ? 9.513 7.734 -13.510 1.00 71.75 87 ASN A C 1
ATOM 677 O O . ASN A 1 87 ? 10.393 8.559 -13.252 1.00 71.75 87 ASN A O 1
ATOM 681 N N . PRO A 1 88 ? 9.812 6.468 -13.856 1.00 65.94 88 PRO A N 1
ATOM 682 C CA . PRO A 1 88 ? 11.183 5.976 -13.877 1.00 65.94 88 PRO A CA 1
ATOM 683 C C . PRO A 1 88 ? 12.077 6.806 -14.809 1.00 65.94 88 PRO A C 1
ATOM 685 O O . PRO A 1 88 ? 11.923 6.801 -16.035 1.00 65.94 88 PRO A O 1
ATOM 688 N N . THR A 1 89 ? 13.035 7.528 -14.228 1.00 67.69 89 THR A N 1
ATOM 689 C CA . THR A 1 89 ? 14.000 8.321 -14.998 1.00 67.69 89 THR A CA 1
ATOM 690 C C . THR A 1 89 ? 15.172 7.454 -15.463 1.00 67.69 89 THR A C 1
ATOM 692 O O . THR A 1 89 ? 15.452 6.399 -14.889 1.00 67.69 89 THR A O 1
ATOM 695 N N . ALA A 1 90 ? 15.913 7.913 -16.476 1.00 60.81 90 ALA A N 1
ATOM 696 C CA . ALA A 1 90 ? 17.137 7.251 -16.944 1.00 60.81 90 ALA A CA 1
ATOM 697 C C . ALA A 1 90 ? 18.228 7.116 -15.855 1.00 60.81 90 ALA A C 1
ATOM 699 O O . ALA A 1 90 ? 19.164 6.328 -16.002 1.00 60.81 90 ALA A O 1
ATOM 700 N N . THR A 1 91 ? 18.113 7.863 -14.753 1.00 60.16 91 THR A N 1
ATOM 701 C CA . THR A 1 91 ? 19.050 7.860 -13.624 1.00 60.16 91 THR A CA 1
ATOM 702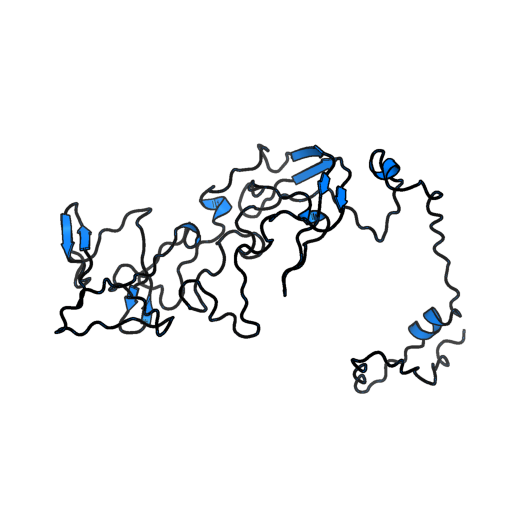 C C . THR A 1 91 ? 18.586 7.025 -12.425 1.00 60.16 91 THR A C 1
ATOM 704 O O . THR A 1 91 ? 19.310 6.966 -11.433 1.00 60.16 91 THR A O 1
ATOM 707 N N . ASN A 1 92 ? 17.440 6.330 -12.494 1.00 63.53 92 ASN A N 1
ATOM 708 C CA . ASN A 1 92 ? 16.951 5.460 -11.410 1.00 63.53 92 ASN A CA 1
ATOM 709 C C . ASN A 1 92 ? 17.756 4.140 -11.351 1.00 63.53 92 ASN A C 1
ATOM 711 O O . ASN A 1 92 ? 17.305 3.080 -11.791 1.00 63.53 92 ASN A O 1
ATOM 715 N N . VAL A 1 93 ? 18.984 4.212 -10.828 1.00 66.69 93 VAL A N 1
ATOM 716 C CA . VAL A 1 93 ? 19.893 3.073 -10.623 1.00 66.69 93 VAL A CA 1
ATOM 717 C C . VAL A 1 93 ? 19.680 2.479 -9.226 1.00 66.69 93 VAL A C 1
ATOM 719 O O . VAL A 1 93 ? 19.741 3.191 -8.230 1.00 66.69 93 VAL A O 1
ATOM 722 N N . GLY A 1 94 ? 19.480 1.163 -9.126 1.00 66.44 94 GLY A N 1
ATOM 723 C CA . GLY A 1 94 ? 19.444 0.432 -7.847 1.00 66.44 94 GLY A CA 1
ATOM 724 C C . GLY A 1 94 ? 18.199 0.610 -6.954 1.00 66.44 94 GLY A C 1
ATOM 725 O O . GLY A 1 94 ? 17.944 -0.262 -6.120 1.00 66.44 94 GLY A O 1
ATOM 726 N N . THR A 1 95 ? 17.391 1.658 -7.138 1.00 71.69 95 THR A N 1
ATOM 727 C CA . THR A 1 95 ? 16.145 1.911 -6.388 1.00 71.69 95 THR A CA 1
ATOM 728 C C . THR A 1 95 ? 14.886 1.707 -7.234 1.00 71.69 95 THR A C 1
ATOM 730 O O . THR A 1 95 ? 14.763 2.246 -8.332 1.00 71.69 95 THR A O 1
ATOM 733 N N . PHE A 1 96 ? 13.924 0.938 -6.707 1.00 75.62 96 PHE A N 1
ATOM 734 C CA . PHE A 1 96 ? 12.632 0.739 -7.368 1.00 75.62 96 PHE A CA 1
ATOM 735 C C . PHE A 1 96 ? 11.870 2.081 -7.433 1.00 75.62 96 PHE A C 1
ATOM 737 O O . PHE A 1 96 ? 11.852 2.791 -6.426 1.00 75.62 96 PHE A O 1
ATOM 744 N N . PRO A 1 97 ? 11.253 2.441 -8.577 1.00 74.88 97 PRO A N 1
ATOM 745 C CA . PRO A 1 97 ? 10.484 3.676 -8.739 1.00 74.88 97 PRO A CA 1
ATOM 746 C C . PRO A 1 97 ? 9.248 3.639 -7.843 1.00 74.88 97 PRO A C 1
ATOM 748 O O . PRO A 1 97 ? 8.477 2.676 -7.871 1.00 74.88 97 PRO A O 1
ATOM 751 N N . VAL A 1 98 ? 9.078 4.655 -7.008 1.00 72.69 98 VAL A N 1
ATOM 752 C CA . VAL A 1 98 ? 8.103 4.638 -5.917 1.00 72.69 98 VAL A CA 1
ATOM 753 C C . VAL A 1 98 ? 7.332 5.940 -5.861 1.00 72.69 98 VAL A C 1
ATOM 755 O O . VAL A 1 98 ? 7.883 7.006 -5.606 1.00 72.69 98 VAL A O 1
ATOM 758 N N . GLY A 1 99 ? 6.022 5.821 -6.053 1.00 70.25 99 GLY A N 1
ATOM 759 C CA . GLY A 1 99 ? 5.104 6.924 -5.845 1.00 70.25 99 GLY A CA 1
ATOM 760 C C . GLY A 1 99 ? 5.056 7.354 -4.378 1.00 70.25 99 GLY A C 1
ATOM 761 O O . GLY A 1 99 ? 5.462 6.625 -3.467 1.00 70.25 99 GLY A O 1
ATOM 762 N N . VAL A 1 100 ? 4.500 8.538 -4.155 1.00 70.56 100 VAL A N 1
ATOM 763 C CA . VAL A 1 100 ? 4.205 9.092 -2.832 1.00 70.56 100 VAL A CA 1
ATOM 764 C C . VAL A 1 100 ? 2.706 9.350 -2.753 1.00 70.56 100 VAL A C 1
ATOM 766 O O . VAL A 1 100 ? 2.147 10.007 -3.629 1.00 70.56 100 VAL A O 1
ATOM 769 N N . ASN A 1 101 ? 2.063 8.842 -1.701 1.00 69.62 101 ASN A N 1
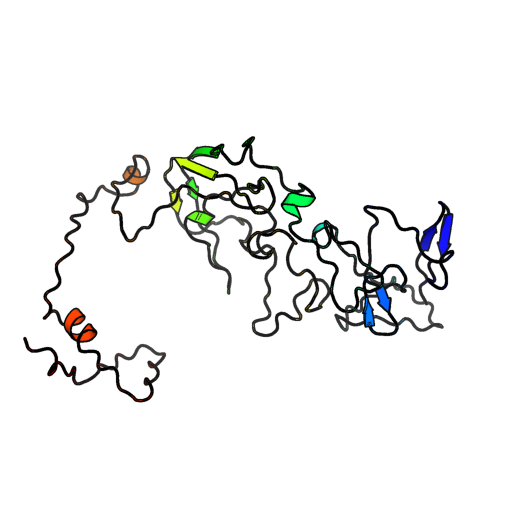ATOM 770 C CA . ASN A 1 101 ? 0.636 9.017 -1.412 1.00 69.62 101 ASN A CA 1
ATOM 771 C C . ASN A 1 101 ? -0.269 8.678 -2.617 1.00 69.62 101 ASN A C 1
ATOM 773 O O . ASN A 1 101 ? -1.038 9.487 -3.141 1.00 69.62 101 ASN A O 1
ATOM 777 N N . ALA A 1 102 ? -0.169 7.420 -3.049 1.00 69.12 102 ALA A N 1
ATOM 778 C CA . ALA A 1 102 ? -0.971 6.783 -4.091 1.00 69.12 102 ALA A CA 1
ATOM 779 C C . ALA A 1 102 ? -2.474 7.077 -3.973 1.00 69.12 102 ALA A C 1
ATOM 781 O O . ALA A 1 102 ? -3.144 7.353 -4.968 1.00 69.12 102 ALA A O 1
ATOM 782 N N . ASN A 1 103 ? -3.012 7.029 -2.754 1.00 69.81 103 ASN A N 1
ATOM 783 C CA . ASN A 1 103 ? -4.435 7.208 -2.483 1.00 69.81 103 ASN A CA 1
ATOM 784 C C . ASN A 1 103 ? -4.930 8.640 -2.771 1.00 69.81 103 ASN A C 1
ATOM 786 O O . ASN A 1 103 ? -5.982 8.775 -3.389 1.00 69.81 103 ASN A O 1
ATOM 790 N N . SER A 1 104 ? -4.175 9.690 -2.422 1.00 67.94 104 SER A N 1
ATOM 791 C CA . SER A 1 104 ? -4.565 11.083 -2.702 1.00 67.94 104 SER A CA 1
ATOM 792 C C . SER A 1 104 ? -4.226 11.549 -4.122 1.00 67.94 104 SER A C 1
ATOM 794 O O . SER A 1 104 ? -4.812 12.522 -4.593 1.00 67.94 104 SER A O 1
ATOM 796 N N . SER A 1 105 ? -3.352 10.831 -4.839 1.00 67.44 105 SER A N 1
ATOM 797 C CA . SER A 1 105 ? -2.976 11.136 -6.231 1.00 67.44 105 SER A CA 1
ATOM 798 C C . SER A 1 105 ? -3.772 10.377 -7.302 1.00 67.44 105 SER A C 1
ATOM 800 O O . SER A 1 105 ? -3.990 10.927 -8.377 1.00 67.44 105 SER A O 1
ATOM 802 N N . THR A 1 106 ? -4.216 9.141 -7.038 1.00 69.12 106 THR A N 1
ATOM 803 C CA . THR A 1 106 ? -4.905 8.297 -8.048 1.00 69.12 106 THR A CA 1
ATOM 804 C C . THR A 1 106 ? -6.363 7.980 -7.735 1.00 69.12 106 THR A C 1
ATOM 806 O O . THR A 1 106 ? -7.064 7.487 -8.613 1.00 69.12 106 THR A O 1
ATOM 809 N N . TRP A 1 107 ? -6.823 8.245 -6.504 1.00 69.56 107 TRP A N 1
ATOM 810 C CA . TRP A 1 107 ? -8.220 8.071 -6.067 1.00 69.56 107 TRP A CA 1
ATOM 811 C C . TRP A 1 107 ? -8.772 6.650 -6.312 1.00 69.56 107 TRP A C 1
ATOM 813 O O . TRP A 1 107 ? -9.967 6.436 -6.483 1.00 69.56 107 TRP A O 1
ATOM 823 N N . TRP A 1 108 ? -7.877 5.657 -6.300 1.00 75.50 108 TRP A N 1
ATOM 824 C CA . TRP A 1 108 ? -8.190 4.235 -6.475 1.00 75.50 108 TRP A CA 1
ATOM 825 C C . TRP A 1 108 ? -9.008 3.627 -5.319 1.00 75.50 108 TRP A C 1
ATOM 827 O O . TRP A 1 108 ? -9.581 2.550 -5.469 1.00 75.50 108 TRP A O 1
ATOM 837 N N . LEU A 1 109 ? -9.067 4.321 -4.178 1.00 77.56 109 LEU A N 1
ATOM 838 C CA . LEU A 1 109 ? -10.004 4.066 -3.086 1.00 77.56 109 LEU A CA 1
ATOM 839 C C . LEU A 1 109 ? -11.149 5.076 -3.179 1.00 77.56 109 LEU A C 1
ATOM 841 O O . LEU A 1 109 ? -10.899 6.268 -3.366 1.00 77.56 109 LEU A O 1
ATOM 845 N N . ALA A 1 110 ? -12.387 4.617 -2.980 1.00 80.56 110 ALA A N 1
ATOM 846 C CA . ALA A 1 110 ? -13.537 5.508 -2.878 1.00 80.56 110 ALA A CA 1
ATOM 847 C C . ALA A 1 110 ? -13.323 6.514 -1.737 1.00 80.56 110 ALA A C 1
ATOM 849 O O . ALA A 1 110 ? -12.920 6.139 -0.636 1.00 80.56 110 ALA A O 1
ATOM 850 N N . VAL A 1 111 ? -13.563 7.795 -2.005 1.00 79.88 111 VAL A N 1
ATOM 851 C CA . VAL A 1 111 ? -13.479 8.850 -0.991 1.00 79.88 111 VAL A CA 1
ATOM 852 C C . VAL A 1 111 ? -14.666 8.710 -0.038 1.00 79.88 111 VAL A C 1
ATOM 854 O O . VAL A 1 111 ? -15.783 8.470 -0.494 1.00 79.88 111 VAL A O 1
ATOM 857 N N . GLY A 1 112 ? -14.431 8.851 1.270 1.00 77.88 112 GLY A N 1
ATOM 858 C CA . GLY A 1 112 ? -15.505 8.762 2.265 1.00 77.88 112 GLY A CA 1
ATOM 859 C C . GLY A 1 112 ? -16.607 9.797 2.021 1.00 77.88 112 GLY A C 1
ATOM 860 O O . GLY A 1 112 ? -16.323 10.890 1.532 1.00 77.88 112 GLY A O 1
ATOM 861 N N . ALA A 1 113 ? -17.849 9.465 2.388 1.00 74.12 113 ALA A N 1
ATOM 862 C CA . ALA A 1 113 ? -19.086 10.181 2.018 1.00 74.12 113 ALA A CA 1
ATOM 863 C C . ALA A 1 113 ? -19.197 11.676 2.425 1.00 74.12 113 ALA A C 1
ATOM 865 O O . ALA A 1 113 ? -20.213 12.316 2.168 1.00 74.12 113 ALA A O 1
ATOM 866 N N . GLN A 1 114 ? -18.169 12.231 3.064 1.00 77.56 114 GLN A N 1
ATOM 867 C CA . GLN A 1 114 ? -18.071 13.611 3.527 1.00 77.56 114 GLN A CA 1
ATOM 868 C C . GLN A 1 114 ? -17.505 14.543 2.448 1.00 77.56 114 GLN A C 1
ATOM 870 O O . GLN A 1 114 ? -16.399 14.353 1.926 1.00 77.56 114 GLN A O 1
ATOM 875 N N . ASN A 1 115 ? -18.200 15.649 2.227 1.00 72.12 115 ASN A N 1
ATOM 876 C CA . ASN A 1 115 ? -17.888 16.652 1.214 1.00 72.12 115 ASN A CA 1
ATOM 877 C C . ASN A 1 115 ? -16.708 17.559 1.608 1.00 72.12 115 ASN A C 1
ATOM 879 O O . ASN A 1 115 ? -16.138 18.231 0.752 1.00 72.12 115 ASN A O 1
ATOM 883 N N . SER A 1 116 ? -16.314 17.591 2.888 1.00 76.81 116 SER A N 1
ATOM 884 C CA . SER A 1 116 ? -15.184 18.400 3.372 1.00 76.81 116 SER A CA 1
ATOM 885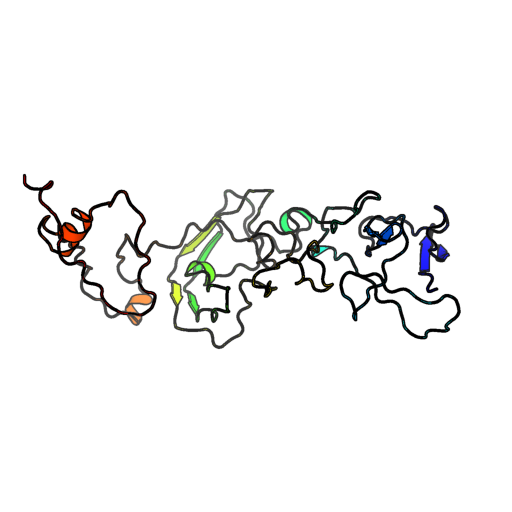 C C . SER A 1 116 ? -14.478 17.793 4.593 1.00 76.81 116 SER A C 1
ATOM 887 O O . SER A 1 116 ? -14.981 16.861 5.216 1.00 76.81 116 SER A O 1
ATOM 889 N N . VAL A 1 117 ? -13.320 18.356 4.964 1.00 80.06 117 VAL A N 1
ATOM 890 C CA . VAL A 1 117 ? -12.594 18.032 6.214 1.00 80.06 117 VAL A CA 1
ATOM 891 C C . VAL A 1 117 ? -13.285 18.536 7.484 1.00 80.06 117 VAL A C 1
ATOM 893 O O . VAL A 1 117 ? -13.047 17.998 8.561 1.00 80.06 117 VAL A O 1
ATOM 896 N N . ALA A 1 118 ? -14.143 19.555 7.363 1.00 81.00 118 ALA A N 1
ATOM 897 C CA . ALA A 1 118 ? -14.898 20.118 8.482 1.00 81.00 118 ALA A CA 1
ATOM 898 C C . ALA A 1 118 ? -16.153 19.294 8.821 1.00 81.00 118 ALA A C 1
ATOM 900 O O . ALA A 1 118 ? -16.675 19.377 9.930 1.00 81.00 118 ALA A O 1
ATOM 901 N N . GLU A 1 119 ? -16.643 18.499 7.870 1.00 84.81 119 GLU A N 1
ATOM 902 C CA . GLU A 1 119 ? -17.765 17.590 8.074 1.00 84.81 119 GLU A CA 1
ATOM 903 C C . GLU A 1 119 ? -17.337 16.390 8.934 1.00 84.81 119 GLU A C 1
ATOM 905 O O . GLU A 1 119 ? -16.217 15.896 8.808 1.00 84.81 119 GLU A O 1
ATOM 910 N N . VAL A 1 120 ? -18.229 15.880 9.786 1.00 86.81 120 VAL A N 1
ATOM 911 C CA . VAL A 1 120 ? -17.975 14.713 10.648 1.00 86.81 120 VAL A CA 1
ATOM 912 C C . VAL A 1 120 ? -18.858 13.550 10.204 1.00 86.81 120 VAL A C 1
ATOM 914 O O . VAL A 1 120 ? -20.074 13.578 10.402 1.00 86.81 120 VAL A O 1
ATOM 917 N N . GLY A 1 121 ? -18.241 12.503 9.654 1.00 86.94 121 GLY A N 1
ATOM 918 C CA . GLY A 1 121 ? -18.914 11.277 9.230 1.00 86.94 121 GLY A CA 1
ATOM 919 C C . GLY A 1 121 ? -19.497 10.569 10.445 1.00 86.94 121 GLY A C 1
ATOM 920 O O . GLY A 1 121 ? -18.762 9.943 11.209 1.00 86.94 121 GLY A O 1
ATOM 921 N N . THR A 1 122 ? -20.801 10.735 10.659 1.00 89.62 122 THR A N 1
ATOM 922 C CA . THR A 1 122 ? -21.482 10.335 11.892 1.00 89.62 122 THR A CA 1
ATOM 923 C C . THR A 1 122 ? -22.324 9.088 11.659 1.00 89.62 122 THR A C 1
ATOM 925 O O . THR A 1 122 ? -23.243 9.093 10.844 1.00 89.62 122 THR A O 1
ATOM 928 N N . PHE A 1 123 ? -22.038 8.031 12.415 1.00 88.00 123 PHE A N 1
ATOM 929 C CA . PHE A 1 123 ? -22.688 6.730 12.303 1.00 88.00 123 PHE A CA 1
ATOM 930 C C . PHE A 1 123 ? -23.339 6.348 13.635 1.00 88.00 123 PHE A C 1
ATOM 932 O O . PHE A 1 123 ? -22.699 6.409 14.683 1.00 88.00 123 PHE A O 1
ATOM 939 N N . ASN A 1 124 ? -24.594 5.902 13.597 1.00 89.69 124 ASN A N 1
ATOM 940 C CA . ASN A 1 124 ? -25.260 5.270 14.738 1.00 89.69 124 ASN A CA 1
ATOM 941 C C . ASN A 1 124 ? -25.172 3.755 14.530 1.00 89.69 124 ASN A C 1
ATOM 943 O O . ASN A 1 124 ? -25.877 3.216 13.677 1.00 89.69 124 ASN A O 1
ATOM 947 N N . MET A 1 125 ? -24.259 3.076 15.228 1.00 86.12 125 MET A N 1
ATOM 948 C CA . MET A 1 125 ? -23.944 1.670 14.957 1.00 86.12 125 MET A CA 1
ATOM 949 C C . MET A 1 125 ? -23.493 0.937 16.219 1.00 86.12 125 MET A C 1
ATOM 951 O O . MET A 1 125 ? -22.650 1.421 16.967 1.00 86.12 125 MET A O 1
ATOM 955 N N . ILE A 1 126 ? -24.008 -0.279 16.393 1.00 85.25 126 ILE A N 1
ATOM 956 C CA . ILE A 1 126 ? -23.559 -1.240 17.401 1.00 85.25 126 ILE A CA 1
ATOM 957 C C . ILE A 1 126 ? -22.765 -2.334 16.684 1.00 85.25 126 ILE A C 1
ATOM 959 O O . ILE A 1 126 ? -23.282 -2.944 15.748 1.00 85.25 126 ILE A O 1
ATOM 963 N N . LEU A 1 127 ? -21.528 -2.600 17.112 1.00 84.25 127 LEU A N 1
ATOM 964 C CA . LEU A 1 127 ? -20.679 -3.637 16.518 1.00 84.25 127 LEU A CA 1
ATOM 965 C C . LEU A 1 127 ? -20.394 -4.738 17.537 1.00 84.25 127 LEU A C 1
ATOM 967 O O . LEU A 1 127 ? -19.619 -4.540 18.469 1.00 84.25 127 LEU A O 1
ATOM 971 N N . GLY A 1 128 ? -20.980 -5.916 17.325 1.00 83.19 128 GLY A N 1
ATOM 972 C CA . GLY A 1 128 ? -20.612 -7.150 18.016 1.00 83.19 128 GLY A CA 1
ATOM 973 C C . GLY A 1 128 ? -19.880 -8.080 17.055 1.00 83.19 128 GLY A C 1
ATOM 974 O O . GLY A 1 128 ? -20.522 -8.678 16.195 1.00 83.19 128 GLY A O 1
ATOM 975 N N . THR A 1 129 ? -18.556 -8.200 17.159 1.00 81.25 129 THR A N 1
ATOM 976 C CA . THR A 1 129 ? -17.766 -9.024 16.224 1.00 81.25 129 THR A CA 1
ATOM 977 C C . THR A 1 129 ? -16.646 -9.798 16.917 1.00 81.25 129 THR A C 1
ATOM 979 O O . THR A 1 129 ? -16.264 -9.518 18.055 1.00 81.25 129 THR A O 1
ATOM 982 N N . GLY A 1 130 ? -16.151 -10.831 16.238 1.00 80.31 130 GLY A N 1
ATOM 983 C CA . GLY A 1 130 ? -14.953 -11.552 16.639 1.00 80.31 130 GLY A CA 1
ATOM 984 C C . GLY A 1 130 ? -13.702 -10.811 16.175 1.00 80.31 130 GLY A C 1
ATOM 985 O O . GLY A 1 130 ? -13.638 -10.312 15.055 1.00 80.31 130 GLY A O 1
ATOM 986 N N . ASP A 1 131 ? -12.685 -10.783 17.023 1.00 78.12 131 ASP A N 1
ATOM 987 C CA . ASP A 1 131 ? -11.389 -10.204 16.698 1.00 78.12 131 ASP A CA 1
ATOM 988 C C . ASP A 1 131 ? -10.573 -11.117 15.769 1.00 78.12 131 ASP A C 1
ATOM 990 O O . ASP A 1 131 ? -10.608 -12.346 15.889 1.00 78.12 131 ASP A O 1
ATOM 994 N N . THR A 1 132 ? -9.806 -10.528 14.854 1.00 76.06 132 THR A N 1
ATOM 995 C CA . THR A 1 132 ? -8.963 -11.290 13.923 1.00 76.06 132 THR A CA 1
ATOM 996 C C . THR A 1 132 ? -7.894 -12.053 14.723 1.00 76.06 132 THR A C 1
ATOM 998 O O . THR A 1 132 ? -7.249 -11.464 15.594 1.00 76.06 132 THR A O 1
ATOM 1001 N N . PRO A 1 133 ? -7.678 -13.361 14.483 1.00 74.19 133 PRO A N 1
ATOM 1002 C CA . PRO A 1 133 ? -6.588 -14.088 15.126 1.00 74.19 133 PRO A CA 1
ATOM 1003 C C . PRO A 1 133 ? -5.242 -13.411 14.844 1.00 74.19 133 PRO A C 1
ATOM 1005 O O . PRO A 1 133 ? -4.885 -13.196 13.685 1.00 74.19 133 PRO A O 1
ATOM 1008 N N . ALA A 1 134 ? -4.503 -13.077 15.904 1.00 73.69 134 ALA A N 1
ATOM 1009 C CA . ALA A 1 134 ? -3.164 -12.514 15.777 1.00 73.69 134 ALA A CA 1
ATOM 1010 C C . ALA A 1 134 ? -2.240 -13.499 15.045 1.00 73.69 134 ALA A C 1
ATOM 1012 O O . ALA A 1 134 ? -2.296 -14.710 15.282 1.00 73.69 134 ALA A O 1
ATOM 1013 N N . ARG A 1 135 ? -1.370 -12.979 14.178 1.00 74.88 135 ARG A N 1
ATOM 1014 C CA . ARG A 1 135 ? -0.312 -13.759 13.520 1.00 74.88 135 ARG A CA 1
ATOM 1015 C C . ARG A 1 135 ? 1.036 -13.397 14.154 1.00 74.88 135 ARG A C 1
ATOM 1017 O O . ARG A 1 135 ? 1.144 -12.340 14.776 1.00 74.88 135 ARG A O 1
ATOM 1024 N N . PRO A 1 136 ? 2.090 -14.223 14.022 1.00 73.75 136 PRO A N 1
ATOM 1025 C CA . PRO A 1 136 ? 3.413 -13.854 14.523 1.00 73.75 136 PRO A CA 1
ATOM 1026 C C . PRO A 1 136 ? 3.846 -12.497 13.950 1.00 73.75 136 PRO A C 1
ATOM 1028 O O . PRO A 1 136 ? 3.856 -12.333 12.731 1.00 73.75 136 PRO A O 1
ATOM 1031 N N . ASN A 1 137 ? 4.190 -11.543 14.820 1.00 69.88 137 ASN A N 1
ATOM 1032 C CA . ASN A 1 137 ? 4.520 -10.143 14.500 1.00 69.88 137 ASN A CA 1
ATOM 1033 C C . ASN A 1 137 ? 3.364 -9.282 13.925 1.00 69.88 137 ASN A C 1
ATOM 1035 O O . ASN A 1 137 ? 3.610 -8.196 13.397 1.00 69.88 137 ASN A O 1
ATOM 1039 N N . GLU A 1 138 ? 2.108 -9.718 14.061 1.00 72.12 138 GLU A N 1
ATOM 1040 C CA . GLU A 1 138 ? 0.908 -8.971 13.663 1.00 72.12 138 GLU A CA 1
ATOM 1041 C C . GLU A 1 138 ? -0.114 -8.941 14.811 1.00 72.12 138 GLU A C 1
ATOM 1043 O O . GLU A 1 138 ? -0.816 -9.918 15.084 1.00 72.12 138 GLU A O 1
ATOM 1048 N N . PHE A 1 139 ? -0.195 -7.796 15.492 1.00 71.19 139 PHE A N 1
ATOM 1049 C CA . PHE A 1 139 ? -1.168 -7.569 16.558 1.00 71.19 139 PHE A CA 1
ATOM 1050 C C . PHE A 1 139 ? -2.568 -7.307 16.003 1.00 71.19 139 PHE A C 1
ATOM 1052 O O . PHE A 1 139 ? -2.747 -6.818 14.889 1.00 71.19 139 PHE A O 1
ATOM 1059 N N . ASN A 1 140 ? -3.570 -7.573 16.835 1.00 70.56 140 ASN A N 1
ATOM 1060 C CA . ASN A 1 140 ? -4.979 -7.426 16.493 1.00 70.56 140 ASN A CA 1
ATOM 1061 C C . ASN A 1 140 ? -5.471 -5.970 16.362 1.00 70.56 140 ASN A C 1
ATOM 1063 O O . ASN A 1 140 ? -6.604 -5.753 15.951 1.00 70.56 140 ASN A O 1
ATOM 1067 N N . GLY A 1 141 ? -4.651 -4.969 16.693 1.00 70.62 141 GLY A N 1
ATOM 1068 C CA . GLY A 1 141 ? -4.968 -3.557 16.466 1.00 70.62 141 GLY A CA 1
ATOM 1069 C C . GLY A 1 141 ? -6.053 -2.959 17.373 1.00 70.62 141 GLY A C 1
ATOM 1070 O O . GLY A 1 141 ? -6.519 -1.865 17.070 1.00 70.62 141 GLY A O 1
ATOM 1071 N N . GLY A 1 142 ? -6.435 -3.635 18.463 1.00 74.75 142 GLY A N 1
ATOM 1072 C CA . GLY A 1 142 ? -7.329 -3.104 19.502 1.00 74.75 142 GLY A CA 1
ATOM 1073 C C . GLY A 1 142 ? -8.775 -2.819 19.067 1.00 74.75 142 GLY A C 1
ATOM 1074 O O . GLY A 1 142 ? -9.219 -3.210 17.987 1.00 74.75 142 GLY A O 1
ATOM 1075 N N . LEU A 1 143 ? -9.516 -2.103 19.925 1.00 75.62 143 LEU A N 1
ATOM 1076 C CA . LEU A 1 143 ? -10.915 -1.698 19.699 1.00 75.62 143 LEU A CA 1
ATOM 1077 C C . LEU A 1 143 ? -11.088 -0.961 18.361 1.00 75.62 143 LEU A C 1
ATOM 1079 O O . LEU A 1 143 ? -12.057 -1.155 17.630 1.00 75.62 143 LEU A O 1
ATOM 1083 N N . GLN A 1 144 ? -10.093 -0.152 18.009 1.00 76.06 144 GLN A N 1
ATOM 1084 C CA . GLN A 1 144 ? -10.020 0.632 16.787 1.00 76.06 144 GLN A CA 1
ATOM 1085 C C . GLN A 1 144 ? -9.833 -0.208 15.506 1.00 76.06 144 GLN A C 1
ATOM 1087 O O . GLN A 1 144 ? -9.843 0.354 14.411 1.00 76.06 144 GLN A O 1
ATOM 1092 N N . ASN A 1 145 ? -9.679 -1.533 15.603 1.00 73.31 145 ASN A N 1
ATOM 1093 C CA . ASN A 1 145 ? -9.715 -2.458 14.464 1.00 73.31 145 ASN A CA 1
ATOM 1094 C C . ASN A 1 145 ? -11.078 -3.163 14.294 1.00 73.31 145 ASN A C 1
ATOM 1096 O O . ASN A 1 145 ? -11.250 -3.889 13.315 1.00 73.31 145 ASN A O 1
ATOM 1100 N N . LEU A 1 146 ? -12.044 -2.955 15.206 1.00 79.19 146 LEU A N 1
ATOM 1101 C CA . LEU A 1 146 ? -13.397 -3.523 15.097 1.00 79.19 146 LEU A CA 1
ATOM 1102 C C . LEU A 1 146 ? -14.173 -2.914 13.908 1.00 79.19 146 LEU A C 1
ATOM 1104 O O . LEU A 1 146 ? -14.588 -3.679 13.036 1.00 79.19 146 LEU A O 1
ATOM 1108 N N . PRO A 1 147 ? -14.336 -1.577 13.787 1.00 83.25 147 PRO A N 1
ATOM 1109 C CA . PRO A 1 147 ? -14.793 -0.961 12.547 1.00 83.25 147 PRO A CA 1
ATOM 1110 C C . PRO A 1 147 ? -13.605 -0.743 11.597 1.00 83.25 147 PRO A C 1
ATOM 1112 O O . PRO A 1 147 ? -12.699 0.060 11.855 1.00 83.25 147 PRO A O 1
ATOM 1115 N N . ARG A 1 148 ? -13.633 -1.423 10.449 1.00 81.12 148 ARG A N 1
ATOM 1116 C CA . ARG A 1 148 ? -12.758 -1.103 9.317 1.00 81.12 148 ARG A CA 1
ATOM 1117 C C . ARG A 1 148 ? -13.522 -0.307 8.272 1.00 81.12 148 ARG A C 1
ATOM 1119 O O . ARG A 1 148 ? -14.589 -0.715 7.827 1.00 81.12 148 ARG A O 1
ATOM 1126 N N . TYR A 1 149 ? -12.932 0.810 7.875 1.00 81.88 149 TYR A N 1
ATOM 1127 C CA . TYR A 1 149 ? -13.378 1.603 6.740 1.00 81.88 149 TYR A CA 1
ATOM 1128 C C . TYR A 1 149 ? -12.843 0.971 5.449 1.00 81.88 149 TYR A C 1
ATOM 1130 O O . TYR A 1 149 ? -11.751 0.407 5.462 1.00 81.88 149 TYR A O 1
ATOM 1138 N N . LEU A 1 150 ? -13.602 1.061 4.355 1.00 81.50 150 LEU A N 1
ATOM 1139 C CA . LEU A 1 150 ? -13.180 0.642 3.004 1.00 81.50 150 LEU A CA 1
ATOM 1140 C C . LEU A 1 150 ? -12.930 1.842 2.072 1.00 81.50 150 LEU A C 1
ATOM 1142 O O . LEU A 1 150 ? -12.673 1.686 0.883 1.00 81.50 150 LEU A O 1
ATOM 1146 N N . GLU A 1 151 ? -13.030 3.045 2.629 1.00 83.31 151 GLU A N 1
ATOM 1147 C CA . GLU A 1 151 ? -12.913 4.323 1.939 1.00 83.31 151 GLU A CA 1
ATOM 1148 C C . GLU A 1 151 ? -11.591 5.004 2.332 1.00 83.31 151 GLU A C 1
ATOM 1150 O O . GLU A 1 151 ? -10.988 4.696 3.369 1.00 83.31 151 GLU A O 1
ATOM 1155 N N . THR A 1 152 ? -11.138 5.965 1.527 1.00 82.44 152 THR A N 1
ATOM 1156 C CA . THR A 1 152 ? -10.097 6.914 1.933 1.00 82.44 152 THR A CA 1
ATOM 1157 C C . THR A 1 152 ? -10.734 8.118 2.617 1.00 82.44 152 THR A C 1
ATOM 1159 O O . THR A 1 152 ? -11.485 8.882 2.007 1.00 82.44 152 THR A O 1
ATOM 1162 N N . TYR A 1 153 ? -10.402 8.311 3.894 1.00 82.56 153 TYR A N 1
ATOM 1163 C CA . TYR A 1 153 ? -10.790 9.503 4.649 1.00 82.56 153 TYR A CA 1
ATOM 1164 C C . TYR A 1 153 ? -9.739 10.618 4.588 1.00 82.56 153 TYR A C 1
ATOM 1166 O O . TYR A 1 153 ? -10.011 11.720 5.054 1.00 82.56 153 TYR A O 1
ATOM 1174 N N . GLU A 1 154 ? -8.596 10.399 3.933 1.00 78.50 154 GLU A N 1
ATOM 1175 C CA . GLU A 1 154 ? -7.720 11.492 3.494 1.00 78.50 154 GLU A CA 1
ATOM 1176 C C . GLU A 1 154 ? -8.479 12.338 2.451 1.00 78.50 154 GLU A C 1
ATOM 1178 O O . GLU A 1 154 ? -9.037 11.801 1.489 1.00 78.50 154 GLU A O 1
ATOM 1183 N N . ALA A 1 155 ? -8.581 13.649 2.674 1.00 62.72 155 ALA A N 1
ATOM 1184 C CA . ALA A 1 155 ? -9.311 14.578 1.803 1.00 62.72 155 ALA A CA 1
ATOM 1185 C C . ALA A 1 155 ? -8.390 15.315 0.835 1.00 62.72 155 ALA A C 1
ATOM 1187 O O . ALA A 1 155 ? -8.702 15.469 -0.343 1.00 62.72 155 ALA A O 1
ATOM 1188 N N . VAL A 1 156 ? -7.261 15.770 1.366 1.00 60.69 156 VAL A N 1
ATOM 1189 C CA . VAL A 1 156 ? -6.156 16.454 0.694 1.00 60.69 156 VAL A CA 1
ATOM 1190 C C . VAL A 1 156 ? -4.888 16.004 1.427 1.00 60.69 156 VAL A C 1
ATOM 1192 O O . VAL A 1 156 ? -4.975 15.554 2.569 1.00 60.69 156 VAL A O 1
ATOM 1195 N N . TYR A 1 157 ? -3.723 16.101 0.787 1.00 61.44 157 TYR A N 1
ATOM 1196 C CA . TYR A 1 157 ? -2.415 15.766 1.364 1.00 61.44 157 TYR A CA 1
ATOM 1197 C C . TYR A 1 157 ? -2.287 16.202 2.841 1.00 61.44 157 TYR A C 1
ATOM 1199 O O . TYR A 1 157 ? -2.336 17.394 3.146 1.00 61.44 157 TYR A O 1
ATOM 1207 N N . ASN A 1 158 ? -2.118 15.226 3.741 1.00 63.09 158 ASN A N 1
ATOM 1208 C CA . ASN A 1 158 ? -2.012 15.381 5.203 1.00 63.09 158 ASN A CA 1
ATOM 1209 C C . ASN A 1 158 ? -3.251 15.936 5.947 1.00 63.09 158 ASN A C 1
ATOM 1211 O O . ASN A 1 158 ? -3.128 16.329 7.106 1.00 63.09 158 ASN A O 1
ATOM 1215 N N . ALA A 1 159 ? -4.439 15.941 5.336 1.00 73.75 159 ALA A N 1
ATOM 1216 C CA . ALA A 1 159 ? -5.694 16.318 5.987 1.00 73.75 159 ALA A CA 1
ATOM 1217 C C . ALA A 1 159 ? -6.693 15.150 5.972 1.00 73.75 159 ALA A C 1
ATOM 1219 O O . ALA A 1 159 ? -7.309 14.845 4.945 1.00 73.75 159 ALA A O 1
ATOM 1220 N N . ASN A 1 160 ? -6.864 14.508 7.127 1.00 81.56 160 ASN A N 1
ATOM 1221 C CA . ASN A 1 160 ? -7.898 13.503 7.349 1.00 81.56 160 ASN A CA 1
ATOM 1222 C C . ASN A 1 160 ? -9.254 14.160 7.629 1.00 81.56 160 ASN A C 1
ATOM 1224 O O . ASN A 1 160 ? -9.347 15.276 8.140 1.00 81.56 160 ASN A O 1
ATOM 1228 N N . ARG A 1 161 ? -10.326 13.437 7.311 1.00 86.69 161 ARG A N 1
ATOM 1229 C CA . ARG A 1 161 ? -11.682 13.754 7.761 1.00 86.69 161 ARG A CA 1
ATOM 1230 C C . ARG A 1 161 ? -11.988 13.043 9.078 1.00 86.69 161 ARG A C 1
ATOM 1232 O O . ARG A 1 161 ? -11.495 11.943 9.333 1.00 86.69 161 ARG A O 1
ATOM 1239 N N . ASN A 1 162 ? -12.862 13.642 9.879 1.00 89.06 162 ASN A N 1
ATOM 1240 C CA . ASN A 1 162 ? -13.282 13.095 11.168 1.00 89.06 162 ASN A CA 1
ATOM 1241 C C . ASN A 1 162 ? -14.401 12.058 11.019 1.00 89.06 162 ASN A C 1
ATOM 1243 O O . ASN A 1 162 ? -15.342 12.257 10.255 1.00 89.06 162 ASN A O 1
ATOM 1247 N N . SER A 1 163 ? -14.365 11.000 11.821 1.00 88.94 163 SER A N 1
ATOM 1248 C CA . SER A 1 163 ? -15.462 10.041 11.982 1.00 88.94 163 SER A CA 1
ATOM 1249 C C . SER A 1 163 ? -15.958 10.034 13.420 1.00 88.94 163 SER A C 1
ATOM 1251 O O . SER A 1 163 ? -15.158 10.110 14.352 1.00 88.94 163 SER A O 1
ATOM 1253 N N . LYS A 1 164 ? -17.271 9.888 13.604 1.00 89.62 164 LYS A N 1
ATOM 1254 C CA . LYS A 1 164 ? -17.928 9.713 14.900 1.00 89.62 164 LYS A CA 1
ATOM 1255 C C . LYS A 1 164 ? -18.828 8.487 14.858 1.00 89.62 164 LYS A C 1
ATOM 1257 O O . LYS A 1 164 ? -19.686 8.389 13.986 1.00 89.62 164 LYS A O 1
ATOM 1262 N N . ILE A 1 165 ? -18.659 7.572 15.806 1.00 88.31 165 ILE A N 1
ATOM 1263 C CA . ILE A 1 165 ? -19.564 6.435 15.987 1.00 88.31 165 ILE A CA 1
ATOM 1264 C C . ILE A 1 165 ? -20.269 6.604 17.330 1.00 88.31 165 ILE A C 1
ATOM 1266 O O . ILE A 1 165 ? -19.617 6.724 18.365 1.00 88.31 165 ILE A O 1
ATOM 1270 N N . PHE A 1 166 ? -21.597 6.606 17.304 1.00 86.62 166 PHE A N 1
ATOM 1271 C CA . PHE A 1 166 ? -22.430 6.443 18.487 1.00 86.62 166 PHE A CA 1
ATOM 1272 C C . PHE A 1 166 ? -22.747 4.942 18.635 1.00 86.62 166 PHE A C 1
ATOM 1274 O O . PHE A 1 166 ? -23.595 4.400 17.922 1.00 86.62 166 PHE A O 1
ATOM 1281 N N . GLY A 1 167 ? -21.979 4.302 19.528 1.00 82.69 167 GLY A N 1
ATOM 1282 C CA . GLY A 1 167 ? -21.945 2.878 19.902 1.00 82.69 167 GLY A CA 1
ATOM 1283 C C . GLY A 1 167 ? -20.969 2.681 21.086 1.00 82.69 167 GLY A C 1
ATOM 1284 O O . GLY A 1 167 ? -20.223 3.607 21.396 1.00 82.69 167 GLY A O 1
ATOM 1285 N N . SER A 1 168 ? -20.925 1.578 21.845 1.00 79.31 168 SER A N 1
ATOM 1286 C CA . SER A 1 168 ? -21.406 0.196 21.635 1.00 79.31 168 SER A CA 1
ATOM 1287 C C . SER A 1 168 ? -20.544 -0.679 20.706 1.00 79.31 168 SER A C 1
ATOM 1289 O O . SER A 1 168 ? -20.995 -1.152 19.660 1.00 79.31 168 SER A O 1
ATOM 1291 N N . PHE A 1 169 ? -19.303 -0.942 21.128 1.00 81.69 169 PHE A N 1
ATOM 1292 C CA . PHE A 1 169 ? -18.386 -1.925 20.530 1.00 81.69 169 PHE A CA 1
ATOM 1293 C C . PHE A 1 169 ? -18.189 -3.120 21.475 1.00 81.69 169 PHE A C 1
ATOM 1295 O O . PHE A 1 169 ? -17.814 -2.930 22.629 1.00 81.69 169 PHE A O 1
ATOM 1302 N N . LEU A 1 170 ? -18.387 -4.348 20.991 1.00 79.81 170 LEU A N 1
ATOM 1303 C CA . LEU A 1 170 ? -18.240 -5.585 21.766 1.00 79.81 170 LEU A CA 1
ATOM 1304 C C . LEU A 1 170 ? -17.419 -6.627 20.997 1.00 79.81 170 LEU A C 1
ATOM 1306 O O . LEU A 1 170 ? -17.777 -7.051 19.895 1.00 79.81 170 LEU A O 1
ATOM 1310 N N . GLN A 1 171 ? -16.329 -7.078 21.618 1.00 80.06 171 GLN A N 1
ATOM 1311 C CA . GLN A 1 171 ? -15.502 -8.172 21.120 1.00 80.06 171 GLN A CA 1
ATOM 1312 C C . GLN A 1 171 ? -16.014 -9.500 21.696 1.00 80.06 171 GLN A C 1
ATOM 1314 O O . GLN A 1 171 ? -15.766 -9.821 22.854 1.00 80.06 171 GLN A O 1
ATOM 1319 N N . ILE A 1 172 ? -16.731 -10.280 20.885 1.00 78.88 172 ILE A N 1
ATOM 1320 C CA . ILE A 1 172 ? -17.443 -11.495 21.338 1.00 78.88 172 ILE A CA 1
ATOM 1321 C C . ILE A 1 172 ? -16.496 -12.711 21.447 1.00 78.88 172 ILE A C 1
ATOM 1323 O O . ILE A 1 172 ? -16.784 -13.691 22.129 1.00 78.88 172 ILE A O 1
ATOM 1327 N N . GLY A 1 173 ? -15.342 -12.668 20.778 1.00 80.12 173 GLY A N 1
ATOM 1328 C CA . GLY A 1 173 ? -14.354 -13.747 20.786 1.00 80.12 173 GLY A CA 1
ATOM 1329 C C . GLY A 1 173 ? -13.314 -13.565 19.685 1.00 80.12 173 GLY A C 1
ATOM 1330 O O . GLY A 1 173 ? -13.011 -12.437 19.300 1.00 80.12 173 GLY A O 1
ATOM 1331 N N . ARG A 1 174 ? -12.788 -14.670 19.143 1.00 80.00 174 ARG A N 1
ATOM 1332 C CA . ARG A 1 174 ? -12.009 -14.664 17.892 1.00 80.00 174 ARG A CA 1
ATOM 1333 C C . ARG A 1 174 ? -12.932 -14.876 16.693 1.00 80.00 174 ARG A C 1
ATOM 1335 O O . ARG A 1 174 ? -13.846 -15.699 16.758 1.00 80.00 174 ARG A O 1
ATOM 1342 N N . SER A 1 175 ? -12.682 -14.163 15.599 1.00 77.50 175 SER A N 1
ATOM 1343 C CA . SER A 1 175 ? -13.382 -14.365 14.333 1.00 77.50 175 SER A CA 1
ATOM 1344 C C . SER A 1 175 ? -13.137 -15.781 13.813 1.00 77.50 175 SER A C 1
ATOM 1346 O O . SER A 1 175 ? -11.997 -16.240 13.743 1.00 77.50 175 SER A O 1
ATOM 1348 N N . ARG A 1 176 ? -14.221 -16.461 13.422 1.00 77.19 176 ARG A N 1
ATOM 1349 C CA . ARG A 1 176 ? -14.183 -17.744 12.696 1.00 77.19 176 ARG A CA 1
ATOM 1350 C C . ARG A 1 176 ? -14.133 -17.562 11.176 1.00 77.19 176 ARG A C 1
ATOM 1352 O O . ARG A 1 176 ? -13.939 -18.533 10.455 1.00 77.19 176 ARG A O 1
ATOM 1359 N N . PHE A 1 177 ? -14.312 -16.333 10.699 1.00 69.75 177 PHE A N 1
ATOM 1360 C CA . PHE A 1 177 ? -14.248 -15.974 9.288 1.00 69.75 177 PHE A CA 1
ATOM 1361 C C . PHE A 1 177 ? -12.938 -15.248 8.990 1.00 69.75 177 PHE A C 1
ATOM 1363 O O . PHE A 1 177 ? -12.398 -14.545 9.848 1.00 69.75 177 PHE A O 1
ATOM 1370 N N . ALA A 1 178 ? -12.449 -15.389 7.759 1.00 58.62 178 ALA A N 1
ATOM 1371 C CA . ALA A 1 178 ? -11.261 -14.698 7.276 1.00 58.62 178 ALA A CA 1
ATOM 1372 C C . ALA A 1 178 ? -11.544 -13.202 7.043 1.00 58.62 178 ALA A C 1
ATOM 1374 O O . ALA A 1 178 ? -11.610 -12.729 5.910 1.00 58.62 178 ALA A O 1
ATOM 1375 N N . THR A 1 179 ? -11.695 -12.443 8.129 1.00 66.25 179 THR A N 1
ATOM 1376 C CA . THR A 1 179 ? -11.496 -10.994 8.103 1.00 66.25 179 THR A CA 1
ATOM 1377 C C . THR A 1 179 ? -10.070 -10.740 7.621 1.00 66.25 179 THR A C 1
ATOM 1379 O O . THR A 1 179 ? -9.129 -11.380 8.098 1.00 66.25 179 THR A O 1
ATOM 1382 N N . ALA A 1 180 ? -9.906 -9.861 6.628 1.00 69.44 180 ALA A N 1
ATOM 1383 C CA . ALA A 1 180 ? -8.604 -9.622 6.013 1.00 69.44 180 ALA A CA 1
ATOM 1384 C C . ALA A 1 180 ? -7.542 -9.298 7.086 1.00 69.44 180 ALA A C 1
ATOM 1386 O O . ALA A 1 180 ? -7.860 -8.611 8.069 1.00 69.44 180 ALA A O 1
ATOM 1387 N N . PRO A 1 181 ? -6.285 -9.753 6.935 1.00 71.38 181 PRO A N 1
ATOM 1388 C CA . PRO A 1 181 ? -5.227 -9.368 7.862 1.00 71.38 181 PRO A CA 1
ATOM 1389 C C . PRO A 1 181 ? -5.085 -7.842 7.924 1.00 71.38 181 PRO A C 1
ATOM 1391 O O . PRO A 1 181 ? -5.543 -7.116 7.037 1.00 71.38 181 PRO A O 1
ATOM 1394 N N . TYR A 1 182 ? -4.486 -7.344 8.998 1.00 72.00 182 TYR A N 1
ATOM 1395 C CA . TYR A 1 182 ? -4.095 -5.942 9.079 1.00 72.00 182 TYR A CA 1
ATOM 1396 C C . TYR A 1 182 ? -2.967 -5.663 8.074 1.00 72.00 182 TYR A C 1
ATOM 1398 O O . TYR A 1 182 ? -2.999 -4.653 7.377 1.00 72.00 182 TYR A O 1
ATOM 1406 N N . GLN A 1 183 ? -2.016 -6.590 7.927 1.00 73.62 183 GLN A N 1
ATOM 1407 C CA . GLN A 1 183 ? -0.961 -6.527 6.912 1.00 73.62 183 GLN A CA 1
ATOM 1408 C C . GLN A 1 183 ? -1.322 -7.412 5.710 1.00 73.62 183 GLN A C 1
ATOM 1410 O O . GLN A 1 183 ? -1.348 -8.638 5.812 1.00 73.62 183 GLN A O 1
ATOM 1415 N N . ALA A 1 184 ? -1.597 -6.798 4.554 1.00 71.62 184 ALA A N 1
ATOM 1416 C CA . ALA A 1 184 ? -1.956 -7.534 3.331 1.00 71.62 184 ALA A CA 1
ATOM 1417 C C . ALA A 1 184 ? -0.801 -8.405 2.798 1.00 71.62 184 ALA A C 1
ATOM 1419 O O . ALA A 1 184 ? -1.030 -9.472 2.233 1.00 71.62 184 ALA A O 1
ATOM 1420 N N . MET A 1 185 ? 0.436 -7.958 3.021 1.00 68.50 185 MET A N 1
ATOM 1421 C CA . MET A 1 185 ? 1.664 -8.724 2.833 1.00 68.50 185 MET A CA 1
ATOM 1422 C C . MET A 1 185 ? 2.478 -8.664 4.120 1.00 68.50 185 MET A C 1
ATOM 1424 O O . MET A 1 185 ? 2.564 -7.611 4.756 1.00 68.50 185 MET A O 1
ATOM 1428 N N . LYS A 1 186 ? 3.078 -9.794 4.494 1.00 64.38 186 LYS A N 1
ATOM 1429 C CA . LYS A 1 186 ? 3.949 -9.905 5.659 1.00 64.38 186 LYS A CA 1
ATOM 1430 C C . LYS A 1 186 ? 5.408 -9.882 5.208 1.00 64.38 186 LYS A C 1
ATOM 1432 O O . LYS A 1 186 ? 5.757 -10.533 4.230 1.00 64.38 186 LYS A O 1
ATOM 1437 N N . ASN A 1 187 ? 6.243 -9.160 5.950 1.00 59.78 187 ASN A N 1
ATOM 1438 C CA . ASN A 1 187 ? 7.690 -9.352 5.911 1.00 59.78 187 ASN A CA 1
ATOM 1439 C C . ASN A 1 187 ? 8.008 -10.414 6.977 1.00 59.78 187 ASN A C 1
ATOM 1441 O O . ASN A 1 187 ? 7.901 -10.132 8.174 1.00 59.78 187 ASN A O 1
ATOM 1445 N N . ASP A 1 188 ? 8.308 -11.636 6.552 1.00 51.53 188 ASP A N 1
ATOM 1446 C CA . ASP A 1 188 ? 8.588 -12.790 7.414 1.00 51.53 188 ASP A CA 1
ATOM 1447 C C . ASP A 1 188 ? 10.071 -12.882 7.824 1.00 51.53 188 ASP A C 1
ATOM 1449 O O . ASP A 1 188 ? 10.406 -13.535 8.814 1.00 51.53 188 ASP A O 1
ATOM 1453 N N . ALA A 1 189 ? 10.965 -12.178 7.126 1.00 48.56 189 ALA A N 1
ATOM 1454 C CA . ALA A 1 189 ? 12.398 -12.152 7.384 1.00 48.56 189 ALA A CA 1
ATOM 1455 C C . ALA A 1 189 ? 12.748 -11.469 8.721 1.00 48.56 189 ALA A C 1
ATOM 1457 O O . ALA A 1 189 ? 12.985 -10.261 8.796 1.00 48.56 189 ALA A O 1
ATOM 1458 N N . GLY A 1 190 ? 12.859 -12.278 9.779 1.00 44.19 190 GLY A N 1
ATOM 1459 C CA . GLY A 1 190 ? 13.095 -11.859 11.169 1.00 44.19 190 GLY A CA 1
ATOM 1460 C C . GLY A 1 190 ? 14.411 -11.130 11.488 1.00 44.19 190 GLY A C 1
ATOM 1461 O O . GLY A 1 190 ? 14.621 -10.784 12.645 1.00 44.19 190 GLY A O 1
ATOM 1462 N N . THR A 1 191 ? 15.282 -10.876 10.506 1.00 40.38 191 THR A N 1
ATOM 1463 C CA . THR A 1 191 ? 16.499 -10.042 10.655 1.00 40.38 191 THR A CA 1
ATOM 1464 C C . THR A 1 191 ? 16.914 -9.311 9.377 1.00 40.38 191 THR A C 1
ATOM 1466 O O . THR A 1 191 ? 17.511 -8.244 9.466 1.00 40.38 191 THR A O 1
ATOM 1469 N N . ASN A 1 192 ? 16.584 -9.832 8.189 1.00 41.75 192 ASN A N 1
ATOM 1470 C CA . ASN A 1 192 ? 16.967 -9.237 6.908 1.00 41.75 192 ASN A CA 1
ATOM 1471 C C . ASN A 1 192 ? 15.741 -8.904 6.058 1.00 41.75 192 ASN A C 1
ATOM 1473 O O . ASN A 1 192 ? 15.387 -9.637 5.138 1.00 41.75 192 ASN A O 1
ATOM 1477 N N . ALA A 1 193 ? 15.159 -7.722 6.275 1.00 43.50 193 ALA A N 1
ATOM 1478 C CA . ALA A 1 193 ? 14.075 -7.179 5.449 1.00 43.50 193 ALA A CA 1
ATOM 1479 C C . ALA A 1 193 ? 14.434 -7.019 3.949 1.00 43.50 193 ALA A C 1
ATOM 1481 O O . ALA A 1 193 ? 13.625 -6.511 3.177 1.00 43.50 193 ALA A O 1
ATOM 1482 N N . ALA A 1 194 ? 15.645 -7.393 3.528 1.00 41.06 194 ALA A N 1
ATOM 1483 C CA . ALA A 1 194 ? 16.191 -7.228 2.191 1.00 41.06 194 ALA A CA 1
ATOM 1484 C C . ALA A 1 194 ? 15.841 -8.354 1.188 1.00 41.06 194 ALA A C 1
ATOM 1486 O O . ALA A 1 194 ? 16.328 -8.299 0.061 1.00 41.06 194 ALA A O 1
ATOM 1487 N N . GLN A 1 195 ? 15.040 -9.363 1.558 1.00 44.62 195 GLN A N 1
ATOM 1488 C CA . GLN A 1 195 ? 14.738 -10.504 0.669 1.00 44.62 195 GLN A CA 1
ATOM 1489 C C . GLN A 1 195 ? 13.241 -10.740 0.394 1.00 44.62 195 GLN A C 1
ATOM 1491 O O . GLN A 1 195 ? 12.909 -11.228 -0.685 1.00 44.62 195 GLN A O 1
ATOM 1496 N N . ASP A 1 196 ? 12.336 -10.298 1.274 1.00 51.28 196 ASP A N 1
ATOM 1497 C CA . ASP A 1 196 ? 10.886 -10.503 1.113 1.00 51.28 196 ASP A CA 1
ATOM 1498 C C . ASP A 1 196 ? 10.242 -9.480 0.168 1.00 51.28 196 ASP A C 1
ATOM 1500 O O . ASP A 1 196 ? 9.541 -8.551 0.565 1.00 51.28 196 ASP A O 1
ATOM 1504 N N . SER A 1 197 ? 10.492 -9.661 -1.122 1.00 60.44 197 SER A N 1
ATOM 1505 C CA . SER A 1 197 ? 9.712 -9.072 -2.206 1.00 60.44 197 SER A CA 1
ATOM 1506 C C . SER A 1 197 ? 9.156 -10.194 -3.072 1.00 60.44 197 SER A C 1
ATOM 1508 O O . SER A 1 197 ? 9.806 -11.227 -3.233 1.00 60.44 197 SER A O 1
ATOM 1510 N N . MET A 1 198 ? 8.020 -9.956 -3.731 1.00 59.81 198 MET A N 1
ATOM 1511 C CA . MET A 1 198 ? 7.503 -10.839 -4.786 1.00 59.81 198 MET A CA 1
ATOM 1512 C C . MET A 1 198 ? 8.520 -11.109 -5.921 1.00 59.81 198 MET A C 1
ATOM 1514 O O . MET A 1 198 ? 8.369 -12.087 -6.646 1.00 59.81 198 MET A O 1
ATOM 1518 N N . PHE A 1 199 ? 9.573 -10.286 -6.046 1.00 67.12 199 PHE A N 1
ATOM 1519 C CA . PHE A 1 199 ? 10.700 -10.479 -6.972 1.00 67.12 199 PHE A CA 1
ATOM 1520 C C . PHE A 1 199 ? 12.079 -10.552 -6.273 1.00 67.12 199 PHE A C 1
ATOM 1522 O O . PHE A 1 199 ? 13.118 -10.445 -6.927 1.00 67.12 199 PHE A O 1
ATOM 1529 N N . GLY A 1 200 ? 12.114 -10.781 -4.954 1.00 55.16 200 GLY A N 1
ATOM 1530 C CA . GLY A 1 200 ? 13.329 -11.133 -4.206 1.00 55.16 200 GLY A CA 1
ATOM 1531 C C . GLY A 1 200 ? 14.389 -10.034 -4.048 1.00 55.16 200 GLY A C 1
ATOM 1532 O O . GLY A 1 200 ? 15.578 -10.347 -4.023 1.00 55.16 200 GLY A O 1
ATOM 1533 N N . ASN A 1 201 ? 14.007 -8.753 -3.976 1.00 57.84 201 ASN A N 1
ATOM 1534 C CA . ASN A 1 201 ? 14.943 -7.641 -3.781 1.00 57.84 201 ASN A CA 1
ATOM 1535 C C . ASN A 1 201 ? 14.554 -6.706 -2.618 1.00 57.84 201 ASN A C 1
ATOM 1537 O O . ASN A 1 201 ? 13.399 -6.310 -2.448 1.00 57.84 201 ASN A O 1
ATOM 1541 N N . GLY A 1 202 ? 15.561 -6.292 -1.847 1.00 53.38 202 GLY A N 1
ATOM 1542 C CA . GLY A 1 202 ? 15.408 -5.491 -0.636 1.00 53.38 202 GLY A CA 1
ATOM 1543 C C . GLY A 1 202 ? 14.947 -4.051 -0.816 1.00 53.38 202 GLY A C 1
ATOM 1544 O O . GLY A 1 202 ? 14.520 -3.455 0.171 1.00 53.38 202 GLY A O 1
ATOM 1545 N N . ASN A 1 203 ? 14.967 -3.520 -2.037 1.00 52.75 203 ASN A N 1
ATOM 1546 C CA . ASN A 1 203 ? 14.487 -2.173 -2.359 1.00 52.75 203 ASN A CA 1
ATOM 1547 C C . ASN A 1 203 ? 13.241 -2.163 -3.255 1.00 52.75 203 ASN A C 1
ATOM 1549 O O . ASN A 1 203 ? 12.849 -1.098 -3.724 1.00 52.75 203 ASN A O 1
ATOM 1553 N N . ASP A 1 204 ? 12.605 -3.312 -3.494 1.00 60.22 204 ASP A N 1
ATOM 1554 C CA . ASP A 1 204 ? 11.292 -3.326 -4.142 1.00 60.22 204 ASP A CA 1
ATOM 1555 C C . ASP A 1 204 ? 10.231 -2.644 -3.277 1.00 60.22 204 ASP A C 1
ATOM 1557 O O . ASP A 1 204 ? 10.341 -2.562 -2.049 1.00 60.22 204 ASP A O 1
ATOM 1561 N N . ALA A 1 205 ? 9.154 -2.197 -3.920 1.00 58.06 205 ALA A N 1
ATOM 1562 C CA . ALA A 1 205 ? 7.939 -1.798 -3.230 1.00 58.06 205 ALA A CA 1
ATOM 1563 C C . ALA A 1 205 ? 7.253 -3.031 -2.605 1.00 58.06 205 ALA A C 1
ATOM 1565 O O . ALA A 1 205 ? 6.324 -3.605 -3.159 1.00 58.06 205 ALA A O 1
ATOM 1566 N N . LYS A 1 206 ? 7.730 -3.432 -1.421 1.00 63.75 206 LYS A N 1
ATOM 1567 C CA . LYS A 1 206 ? 7.140 -4.476 -0.553 1.00 63.75 206 LYS A CA 1
ATOM 1568 C C . LYS A 1 206 ? 5.754 -4.095 -0.022 1.00 63.75 206 LYS A C 1
ATOM 1570 O O . LYS A 1 206 ? 5.060 -4.916 0.563 1.00 63.75 206 LYS A O 1
ATOM 1575 N N . LEU A 1 207 ? 5.428 -2.811 -0.132 1.00 68.06 207 LEU A N 1
ATOM 1576 C CA . LEU A 1 207 ? 4.318 -2.120 0.498 1.00 68.06 207 LEU A CA 1
ATOM 1577 C C . LEU A 1 207 ? 3.710 -1.175 -0.541 1.00 68.06 207 LEU A C 1
ATOM 1579 O O . LEU A 1 207 ? 4.432 -0.578 -1.347 1.00 68.06 207 LEU A O 1
ATOM 1583 N N . TYR A 1 208 ? 2.389 -1.036 -0.509 1.00 71.19 208 TYR A N 1
ATOM 1584 C CA . TYR A 1 208 ? 1.656 -0.139 -1.398 1.00 71.19 208 TYR A CA 1
ATOM 1585 C C . TYR A 1 208 ? 2.005 1.303 -1.040 1.00 71.19 208 TYR A C 1
ATOM 1587 O O . TYR A 1 208 ? 2.200 1.619 0.127 1.00 71.19 208 TYR A O 1
ATOM 1595 N N . ARG A 1 209 ? 2.082 2.222 -2.002 1.00 71.50 209 ARG A N 1
ATOM 1596 C CA . ARG A 1 209 ? 2.549 3.586 -1.700 1.00 71.50 209 ARG A CA 1
ATOM 1597 C C . ARG A 1 209 ? 1.458 4.529 -1.171 1.00 71.50 209 ARG A C 1
ATOM 1599 O O . ARG A 1 209 ? 1.441 5.703 -1.525 1.00 71.50 209 ARG A O 1
ATOM 1606 N N . ASN A 1 210 ? 0.564 4.047 -0.300 1.00 70.25 210 ASN A N 1
ATOM 1607 C CA . ASN A 1 210 ? -0.327 4.902 0.498 1.00 70.25 210 ASN A CA 1
ATOM 1608 C C . ASN A 1 210 ? 0.329 5.303 1.835 1.00 70.25 210 ASN A C 1
ATOM 1610 O O . ASN A 1 210 ? 1.116 4.549 2.406 1.00 70.25 210 ASN A O 1
ATOM 1614 N N . GLY A 1 211 ? -0.000 6.497 2.343 1.00 67.25 211 GLY A N 1
ATOM 1615 C CA . GLY A 1 211 ? 0.604 7.036 3.574 1.00 67.25 211 GLY A CA 1
ATOM 1616 C C . GLY A 1 211 ? 0.254 6.257 4.853 1.00 67.25 211 GLY A C 1
ATOM 1617 O O . GLY A 1 211 ? 0.951 6.358 5.862 1.00 67.25 211 GLY A O 1
ATOM 1618 N N . ASN A 1 212 ? -0.799 5.437 4.820 1.00 74.25 212 ASN A N 1
ATOM 1619 C CA . ASN A 1 212 ? -1.269 4.675 5.972 1.00 74.25 212 ASN A CA 1
ATOM 1620 C C . ASN A 1 212 ? -0.342 3.485 6.304 1.00 74.25 212 ASN A C 1
ATOM 1622 O O . ASN A 1 212 ? -0.065 2.631 5.462 1.00 74.25 212 ASN A O 1
ATOM 1626 N N . SER A 1 213 ? 0.123 3.412 7.556 1.00 72.25 213 SER A N 1
ATOM 1627 C CA . SER A 1 213 ? 0.981 2.337 8.091 1.00 72.25 213 SER A CA 1
ATOM 1628 C C . SER A 1 213 ? 2.207 2.002 7.214 1.00 72.25 213 SER A C 1
ATOM 1630 O O . SER A 1 213 ? 2.595 0.839 7.076 1.00 72.25 213 SER A O 1
ATOM 1632 N N . ASN A 1 214 ? 2.824 3.021 6.600 1.00 70.44 214 ASN A N 1
ATOM 1633 C CA . ASN A 1 214 ? 3.924 2.887 5.630 1.00 70.44 214 ASN A CA 1
ATOM 1634 C C . ASN A 1 214 ? 3.602 1.968 4.430 1.00 70.44 214 ASN A C 1
ATOM 1636 O O . ASN A 1 214 ? 4.514 1.367 3.864 1.00 70.44 214 ASN A O 1
ATOM 1640 N N . GLY A 1 215 ? 2.325 1.810 4.069 1.00 71.19 215 GLY A N 1
ATOM 1641 C CA . GLY A 1 215 ? 1.893 0.966 2.954 1.00 71.19 215 GLY A CA 1
ATOM 1642 C C . GLY A 1 215 ? 1.509 -0.474 3.299 1.00 71.19 215 GLY A C 1
ATOM 1643 O O . GLY A 1 215 ? 1.276 -1.287 2.400 1.00 71.19 215 GLY A O 1
ATOM 1644 N N . ARG A 1 216 ? 1.471 -0.825 4.593 1.00 73.38 216 ARG A N 1
ATOM 1645 C CA . ARG A 1 216 ? 1.084 -2.168 5.082 1.00 73.38 216 ARG A CA 1
ATOM 1646 C C . ARG A 1 216 ? -0.422 -2.423 5.019 1.00 73.38 216 ARG A C 1
ATOM 1648 O O . ARG A 1 216 ? -0.845 -3.571 4.884 1.00 73.38 216 ARG A O 1
ATOM 1655 N N . THR A 1 217 ? -1.206 -1.351 5.101 1.00 76.31 217 THR A N 1
ATOM 1656 C CA . THR A 1 217 ? -2.674 -1.322 5.107 1.00 76.31 217 THR A CA 1
ATOM 1657 C C . THR A 1 217 ? -3.177 -0.596 3.853 1.00 76.31 217 THR A C 1
ATOM 1659 O O . THR A 1 217 ? -3.539 0.580 3.919 1.00 76.31 217 THR A O 1
ATOM 1662 N N . PRO A 1 218 ? -3.170 -1.258 2.682 1.00 75.69 218 PRO A N 1
ATOM 1663 C CA . PRO A 1 218 ? -3.443 -0.600 1.403 1.00 75.69 218 PRO A CA 1
ATOM 1664 C C . PRO A 1 218 ? -4.926 -0.333 1.147 1.00 75.69 218 PRO A C 1
ATOM 1666 O O . PRO A 1 218 ? -5.275 0.575 0.408 1.00 75.69 218 PRO A O 1
ATOM 1669 N N . PHE A 1 219 ? -5.801 -1.136 1.751 1.00 76.81 219 PHE A N 1
ATOM 1670 C CA . PHE A 1 219 ? -7.233 -1.191 1.455 1.00 76.81 219 PHE A CA 1
ATOM 1671 C C . PHE A 1 219 ? -8.058 -0.057 2.093 1.00 76.81 219 PHE A C 1
ATOM 1673 O O . PHE A 1 219 ? -9.269 -0.021 1.902 1.00 76.81 219 PHE A O 1
ATOM 1680 N N . PHE A 1 220 ? -7.433 0.841 2.864 1.00 78.25 220 PHE A N 1
ATOM 1681 C CA . PHE A 1 220 ? -8.087 1.996 3.487 1.00 78.25 220 PHE A CA 1
ATOM 1682 C C . PHE A 1 220 ? -7.073 3.043 3.958 1.00 78.25 220 PHE A C 1
ATOM 1684 O O . PHE A 1 220 ? -5.940 2.701 4.307 1.00 78.25 220 PHE A O 1
ATOM 1691 N N . ASN A 1 221 ? -7.519 4.294 4.085 1.00 82.06 221 ASN A N 1
ATOM 1692 C CA . ASN A 1 221 ? -6.871 5.305 4.925 1.00 82.06 221 ASN A CA 1
ATOM 1693 C C . ASN A 1 221 ? -7.888 5.710 6.009 1.00 82.06 221 ASN A C 1
ATOM 1695 O O . ASN A 1 221 ? -8.961 6.205 5.648 1.00 82.06 221 ASN A O 1
ATOM 1699 N N . PRO A 1 222 ? -7.615 5.457 7.307 1.00 82.56 222 PRO A N 1
ATOM 1700 C CA . PRO A 1 222 ? -8.588 5.684 8.367 1.00 82.56 222 PRO A CA 1
ATOM 1701 C C . PRO A 1 222 ? -8.927 7.171 8.526 1.00 82.56 222 PRO A C 1
ATOM 1703 O O . PRO A 1 222 ? -8.053 8.015 8.331 1.00 82.56 222 PRO A O 1
ATOM 1706 N N . PRO A 1 223 ? -10.164 7.487 8.939 1.00 86.12 223 PRO A N 1
ATOM 1707 C CA . PRO A 1 223 ? -10.496 8.807 9.451 1.00 86.12 223 PRO A CA 1
ATOM 1708 C C . PRO A 1 223 ? -9.796 9.072 10.777 1.00 86.12 223 PRO A C 1
ATOM 1710 O O . PRO A 1 223 ? -9.437 8.141 11.506 1.00 86.12 223 PRO A O 1
ATOM 1713 N N . ASP A 1 224 ? -9.754 10.345 11.148 1.00 87.19 224 ASP A N 1
ATOM 1714 C CA . ASP A 1 224 ? -9.516 10.720 12.533 1.00 87.19 224 ASP A CA 1
ATOM 1715 C C . ASP A 1 224 ? -10.732 10.281 13.360 1.00 87.19 224 ASP A C 1
ATOM 1717 O O . ASP A 1 224 ? -11.894 10.495 12.996 1.00 87.19 224 ASP A O 1
ATOM 1721 N N . ARG A 1 225 ? -10.479 9.546 14.442 1.00 86.88 225 ARG A N 1
ATOM 1722 C CA . ARG A 1 225 ? -11.520 8.860 15.215 1.00 86.88 225 ARG A CA 1
ATOM 1723 C C . ARG A 1 225 ? -11.853 9.686 16.445 1.00 86.88 225 ARG A C 1
ATOM 1725 O O . ARG A 1 225 ? -11.143 9.611 17.440 1.00 86.88 225 ARG A O 1
ATOM 1732 N N . ILE A 1 226 ? -12.962 10.425 16.407 1.00 87.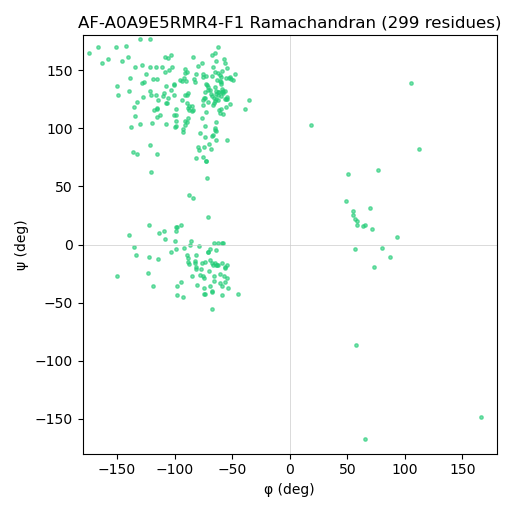69 226 ILE A N 1
ATOM 1733 C CA . ILE A 1 226 ? -13.507 11.105 17.596 1.00 87.69 226 ILE A CA 1
ATOM 1734 C C . ILE A 1 226 ? -14.447 10.175 18.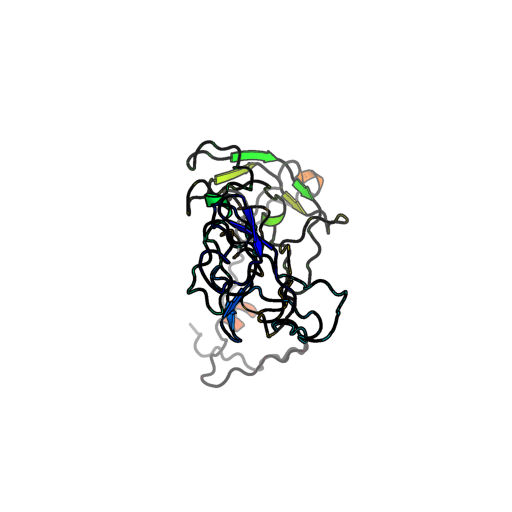386 1.00 87.69 226 ILE A C 1
ATOM 1736 O O . ILE A 1 226 ? -15.545 10.546 18.805 1.00 87.69 226 ILE A O 1
ATOM 1740 N N . TRP A 1 227 ? -14.010 8.921 18.520 1.00 83.44 227 TRP A N 1
ATOM 1741 C CA . TRP A 1 227 ? -14.636 7.809 19.230 1.00 83.44 227 TRP A CA 1
ATOM 1742 C C . TRP A 1 227 ? -13.558 6.772 19.578 1.00 83.44 227 TRP A C 1
ATOM 1744 O O . TRP A 1 227 ? -12.499 6.720 18.953 1.00 83.44 227 TRP A O 1
ATOM 1754 N N . GLY A 1 228 ? -13.859 5.922 20.558 1.00 73.44 228 GLY A N 1
ATOM 1755 C CA . GLY A 1 228 ? -12.865 5.117 21.264 1.00 73.44 228 GLY A CA 1
ATOM 1756 C C . GLY A 1 228 ? -12.639 5.704 22.654 1.00 73.44 228 GLY A C 1
ATOM 1757 O O . GLY A 1 228 ? -12.643 6.921 22.823 1.00 73.44 228 GLY A O 1
ATOM 1758 N N . PHE A 1 229 ? -12.513 4.836 23.651 1.00 66.00 229 PHE A N 1
ATOM 1759 C CA . PHE A 1 229 ? -12.360 5.225 25.049 1.00 66.00 229 PHE A CA 1
ATOM 1760 C C . PHE A 1 229 ? -11.097 4.592 25.623 1.00 66.00 229 PHE A C 1
ATOM 1762 O O . PHE A 1 229 ? -10.726 3.482 25.231 1.00 66.00 229 PHE A O 1
ATOM 1769 N N . ASP A 1 230 ? -10.447 5.300 26.542 1.00 55.88 230 ASP A N 1
ATOM 1770 C CA . ASP A 1 230 ? -9.394 4.719 27.363 1.00 55.88 230 ASP A CA 1
ATOM 1771 C C . ASP A 1 230 ? -10.041 4.021 28.566 1.00 55.88 230 ASP A C 1
ATOM 1773 O O . ASP A 1 230 ? -10.675 4.659 29.410 1.00 55.88 230 ASP A O 1
ATOM 1777 N N . VAL A 1 231 ? -9.893 2.696 28.620 1.00 56.91 231 VAL A N 1
ATOM 1778 C CA . VAL A 1 231 ? -10.381 1.838 29.712 1.00 56.91 231 VAL A CA 1
ATOM 1779 C C . VAL A 1 231 ? -9.742 2.160 31.066 1.00 56.91 231 VAL A C 1
ATOM 1781 O O . VAL A 1 231 ? -10.266 1.724 32.086 1.00 56.91 231 VAL A O 1
ATOM 1784 N N . GLY A 1 232 ? -8.614 2.877 31.100 1.00 51.25 232 GLY A N 1
ATOM 1785 C CA . GLY A 1 232 ? -7.831 3.096 32.317 1.00 51.25 232 GLY A CA 1
ATOM 1786 C C . GLY A 1 232 ? -8.306 4.227 33.232 1.00 51.25 232 GLY A C 1
ATOM 1787 O O . GLY A 1 232 ? -7.832 4.297 34.361 1.00 51.25 232 GLY A O 1
ATOM 1788 N N . LEU A 1 233 ? -9.189 5.124 32.768 1.00 52.84 233 LEU A N 1
ATOM 1789 C CA . LEU A 1 233 ? -9.504 6.378 33.484 1.00 52.84 233 LEU A CA 1
ATOM 1790 C C . LEU A 1 233 ? -10.995 6.720 33.612 1.00 52.84 233 LEU A C 1
ATOM 1792 O O . LEU A 1 233 ? -11.330 7.668 34.317 1.00 52.84 233 LEU A O 1
ATOM 1796 N N . LEU A 1 234 ? -11.890 5.991 32.941 1.00 54.88 234 LEU A N 1
ATOM 1797 C CA . LEU A 1 234 ? -13.334 6.228 33.006 1.00 54.88 234 LEU A CA 1
ATOM 1798 C C . LEU A 1 234 ? -14.095 4.908 33.092 1.00 54.88 234 LEU A C 1
ATOM 1800 O O . LEU A 1 234 ? -14.361 4.259 32.077 1.00 54.88 234 LEU A O 1
ATOM 1804 N N . SER A 1 235 ? -14.530 4.568 34.302 1.00 58.66 235 SER A N 1
ATOM 1805 C CA . SER A 1 235 ? -15.658 3.664 34.469 1.00 58.66 235 SER A CA 1
ATOM 1806 C C . SER A 1 235 ? -16.919 4.333 33.921 1.00 58.66 235 SER A C 1
ATOM 1808 O O . SER A 1 235 ? -17.297 5.431 34.333 1.00 58.66 235 SER A O 1
ATOM 1810 N N . GLN A 1 236 ? -17.561 3.693 32.947 1.00 61.59 236 GLN A N 1
ATOM 1811 C CA . GLN A 1 236 ? -18.839 4.136 32.398 1.00 61.59 236 GLN A CA 1
ATOM 1812 C C . GLN A 1 236 ? -19.903 3.089 32.704 1.00 61.59 236 GLN A C 1
ATOM 1814 O O . GLN A 1 236 ? -19.648 1.885 32.650 1.00 61.59 236 GLN A O 1
ATOM 1819 N N . THR A 1 237 ? -21.118 3.550 33.003 1.00 63.31 237 THR A N 1
ATOM 1820 C CA . THR A 1 237 ? -22.256 2.640 33.154 1.00 63.31 237 THR A CA 1
ATOM 1821 C C . THR A 1 237 ? -22.480 1.875 31.842 1.00 63.31 237 THR A C 1
ATOM 1823 O O . THR A 1 237 ? -22.371 2.476 30.768 1.00 63.31 237 THR A O 1
ATOM 1826 N N . PRO A 1 238 ? -22.773 0.558 31.884 1.00 63.22 238 PRO A N 1
ATOM 1827 C CA . PRO A 1 238 ? -22.985 -0.219 30.671 1.00 63.22 238 PRO A CA 1
ATOM 1828 C C . PRO A 1 238 ? -24.088 0.394 29.811 1.00 63.22 238 PRO A C 1
ATOM 1830 O O . PRO A 1 238 ? -25.179 0.688 30.305 1.00 63.22 238 PRO A O 1
ATOM 1833 N N . ASP A 1 239 ? -23.829 0.542 28.511 1.00 68.19 239 ASP A N 1
ATOM 1834 C CA . ASP A 1 239 ? -24.856 1.007 27.587 1.00 68.19 239 ASP A CA 1
ATOM 1835 C C . ASP A 1 239 ? -26.056 0.032 27.521 1.00 68.19 239 ASP A C 1
ATOM 1837 O O . ASP A 1 239 ? -26.051 -1.095 28.037 1.00 68.19 239 ASP A O 1
ATOM 1841 N N . ARG A 1 240 ? -27.143 0.463 26.874 1.00 71.75 240 ARG A N 1
ATOM 1842 C CA . ARG A 1 240 ? -28.403 -0.298 26.851 1.00 71.75 240 ARG A CA 1
ATOM 1843 C C . ARG A 1 240 ? -28.294 -1.666 26.154 1.00 71.75 240 ARG A C 1
ATOM 1845 O O . ARG A 1 240 ? -29.162 -2.513 26.362 1.00 71.75 240 ARG A O 1
ATOM 1852 N N . TYR A 1 241 ? -27.258 -1.887 25.348 1.00 69.69 241 TYR A N 1
ATOM 1853 C CA . TYR A 1 241 ? -26.952 -3.166 24.714 1.00 69.69 241 TYR A CA 1
ATOM 1854 C C . TYR A 1 241 ? -25.987 -3.991 25.579 1.00 69.69 241 TYR A C 1
ATOM 1856 O O . TYR A 1 241 ? -26.263 -5.158 25.852 1.00 69.69 241 TYR A O 1
ATOM 1864 N N . ALA A 1 242 ? -24.928 -3.380 26.115 1.00 68.56 242 ALA A N 1
ATOM 1865 C CA . ALA A 1 242 ? -23.993 -4.001 27.053 1.00 68.56 242 ALA A CA 1
ATOM 1866 C C . ALA A 1 242 ? -24.682 -4.516 28.332 1.00 68.56 242 ALA A C 1
ATOM 1868 O O . ALA A 1 242 ? -24.351 -5.603 28.798 1.00 68.56 242 ALA A O 1
ATOM 1869 N N . SER A 1 243 ? -25.707 -3.823 28.841 1.00 71.31 243 SER A N 1
ATOM 1870 C CA . SER A 1 243 ? -26.532 -4.263 29.988 1.00 71.31 243 SER A CA 1
ATOM 1871 C C . SER A 1 243 ? -27.349 -5.547 29.753 1.00 71.31 243 SER A C 1
ATOM 1873 O O . SER A 1 243 ? -27.993 -6.050 30.674 1.00 71.31 243 SER A O 1
ATOM 1875 N N . LYS A 1 244 ? -27.344 -6.105 28.532 1.00 73.56 244 LYS A N 1
ATOM 1876 C CA . LYS A 1 244 ? -27.878 -7.447 28.233 1.00 73.56 244 LYS A CA 1
ATOM 1877 C C . LYS A 1 244 ? -26.851 -8.569 28.411 1.00 73.56 244 LYS A C 1
ATOM 1879 O O . LYS A 1 244 ? -27.250 -9.728 28.456 1.00 73.56 244 LYS A O 1
ATOM 1884 N N . PHE A 1 245 ? -25.565 -8.233 28.507 1.00 66.31 245 PHE A N 1
ATOM 1885 C CA . PHE A 1 245 ? -24.448 -9.182 28.598 1.00 66.31 245 PHE A CA 1
ATOM 1886 C C . PHE A 1 245 ? -23.663 -9.033 29.904 1.00 66.31 245 PHE A C 1
ATOM 1888 O O . PHE A 1 245 ? -23.231 -10.027 30.478 1.00 66.31 245 PHE A O 1
ATOM 1895 N N . ALA A 1 246 ? -23.516 -7.802 30.393 1.00 61.03 246 ALA A N 1
ATOM 1896 C CA . ALA A 1 246 ? -23.060 -7.511 31.738 1.00 61.03 246 ALA A CA 1
ATOM 1897 C C . ALA A 1 246 ? -24.273 -7.446 32.670 1.00 61.03 246 ALA A C 1
ATOM 1899 O O . ALA A 1 246 ? -25.164 -6.614 32.485 1.00 61.03 246 ALA A O 1
ATOM 1900 N N . GLN A 1 247 ? -24.284 -8.287 33.705 1.00 58.88 247 GLN A N 1
ATOM 1901 C CA . GLN A 1 247 ? -25.083 -7.992 34.889 1.00 58.88 247 GLN A CA 1
ATOM 1902 C C . GLN A 1 247 ? -24.591 -6.645 35.428 1.00 58.88 247 GLN A C 1
ATOM 1904 O O . GLN A 1 247 ? -23.381 -6.439 35.532 1.00 58.88 247 GLN A O 1
ATOM 1909 N N . ALA A 1 248 ? -25.506 -5.721 35.723 1.00 55.28 248 ALA A N 1
ATOM 1910 C CA . ALA A 1 248 ? -25.133 -4.448 36.318 1.00 55.28 248 ALA A CA 1
ATOM 1911 C C . ALA A 1 248 ? -24.527 -4.719 37.701 1.00 55.28 248 ALA A C 1
ATOM 1913 O O . ALA A 1 248 ? -25.250 -4.930 38.675 1.00 55.28 248 ALA A O 1
ATOM 1914 N N . GLY A 1 249 ? -23.194 -4.745 37.768 1.00 54.78 249 GLY A N 1
ATOM 1915 C CA . GLY A 1 249 ? -22.489 -4.539 39.021 1.00 54.78 249 GLY A CA 1
ATOM 1916 C C . GLY A 1 249 ? -22.925 -3.199 39.606 1.00 54.78 249 GLY A C 1
ATOM 1917 O O . GLY A 1 249 ? -23.389 -2.319 38.872 1.00 54.78 249 GLY A O 1
ATOM 1918 N N . ALA A 1 250 ? -22.787 -3.051 40.924 1.00 53.75 250 ALA A N 1
ATOM 1919 C CA . ALA A 1 250 ? -22.922 -1.741 41.545 1.00 53.75 250 ALA A CA 1
ATOM 1920 C C . ALA A 1 250 ? -22.082 -0.716 40.761 1.00 53.75 250 ALA A C 1
ATOM 1922 O O . ALA A 1 250 ? -21.041 -1.075 40.200 1.00 53.75 250 ALA A O 1
ATOM 1923 N N . THR A 1 251 ? -22.561 0.532 40.707 1.00 54.59 251 THR A N 1
ATOM 1924 C CA . THR A 1 251 ? -21.766 1.696 40.279 1.00 54.59 251 THR A CA 1
ATOM 1925 C C . THR A 1 251 ? -20.340 1.505 40.759 1.00 54.59 251 THR A C 1
ATOM 1927 O O . THR A 1 251 ? -20.183 1.223 41.945 1.00 54.59 251 THR A O 1
ATOM 1930 N N . SER A 1 252 ? -19.334 1.553 39.873 1.00 48.72 252 SER A N 1
ATOM 1931 C CA . SER A 1 252 ? -17.986 1.241 40.342 1.00 48.72 252 SER A CA 1
ATOM 1932 C C . SER A 1 252 ? -17.634 2.239 41.429 1.00 48.72 252 SER A C 1
ATOM 1934 O O . SER A 1 252 ? -17.642 3.457 41.238 1.00 48.72 252 SER A O 1
ATOM 1936 N N . GLU A 1 253 ? -17.436 1.691 42.618 1.00 49.75 253 GLU A N 1
ATOM 1937 C CA . GLU A 1 253 ? -16.992 2.449 43.759 1.00 49.75 253 GLU A CA 1
ATOM 1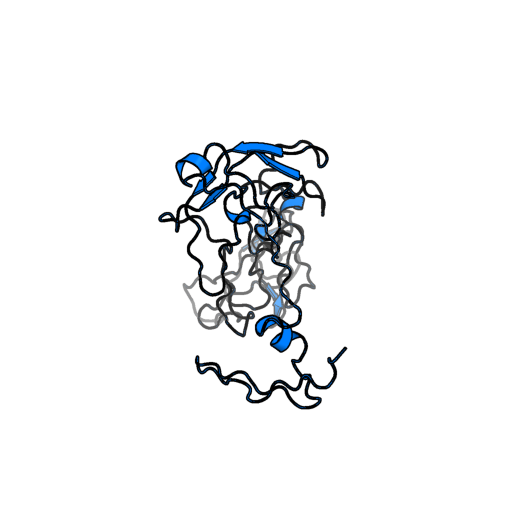938 C C . GLU A 1 253 ? -15.508 2.695 43.481 1.00 49.75 253 GLU A C 1
ATOM 1940 O O . GLU A 1 253 ? -14.653 1.906 43.889 1.00 49.75 253 GLU A O 1
ATOM 1945 N N . ASP A 1 254 ? -15.215 3.741 42.699 1.00 53.88 254 ASP A N 1
ATOM 1946 C CA . ASP A 1 254 ? -13.865 4.188 42.342 1.00 53.88 254 ASP A CA 1
ATOM 1947 C C . ASP A 1 254 ? -13.201 4.823 43.576 1.00 53.88 254 ASP A C 1
ATOM 1949 O O . ASP A 1 254 ? -12.753 5.972 43.592 1.00 53.88 254 ASP A O 1
ATOM 1953 N N . TYR A 1 255 ? -13.130 4.036 44.648 1.00 51.75 255 TYR A N 1
ATOM 1954 C CA . TYR A 1 255 ? -12.198 4.219 45.731 1.00 51.75 255 TYR A CA 1
ATOM 1955 C C . TYR A 1 255 ? -10.802 4.023 45.152 1.00 51.75 255 TYR A C 1
ATOM 1957 O O . TYR A 1 255 ? -10.226 2.931 45.185 1.00 51.75 255 TYR A O 1
ATOM 1965 N N . PHE A 1 256 ? -10.219 5.122 44.682 1.00 52.94 256 PHE A N 1
ATOM 1966 C CA . PHE A 1 256 ? -8.784 5.310 44.797 1.00 52.94 256 PHE A CA 1
ATOM 1967 C C . PHE A 1 256 ? -8.448 5.149 46.280 1.00 52.94 256 PHE A C 1
ATOM 1969 O O . PHE A 1 256 ? -8.527 6.105 47.051 1.00 52.94 256 PHE A O 1
ATOM 1976 N N . ARG A 1 257 ? -8.143 3.915 46.708 1.00 58.97 257 ARG A N 1
ATOM 1977 C CA . ARG A 1 257 ? -7.602 3.693 48.044 1.00 58.97 257 ARG A CA 1
ATOM 1978 C C . ARG A 1 257 ? -6.304 4.488 48.055 1.00 58.97 257 ARG A C 1
ATOM 1980 O O . ARG A 1 257 ? -5.395 4.181 47.281 1.00 58.97 257 ARG A O 1
ATOM 1987 N N . GLU A 1 258 ? -6.245 5.537 48.866 1.00 58.12 258 GLU A N 1
ATOM 1988 C CA . GLU A 1 258 ? -4.982 6.206 49.125 1.00 58.12 258 GLU A CA 1
ATOM 1989 C C . GLU A 1 258 ? -4.132 5.176 49.860 1.00 58.12 258 GLU A C 1
ATOM 1991 O O . GLU A 1 258 ? -4.353 4.849 51.028 1.00 58.12 258 GLU A O 1
ATOM 1996 N N . VAL A 1 259 ? -3.269 4.516 49.092 1.00 63.91 259 VAL A N 1
ATOM 1997 C CA . VAL A 1 259 ? -2.448 3.437 49.603 1.00 63.91 259 VAL A CA 1
ATOM 1998 C C . VAL A 1 259 ? -1.495 4.089 50.593 1.00 63.91 259 VAL A C 1
ATOM 2000 O O . VAL A 1 259 ? -0.753 4.994 50.210 1.00 63.91 259 VAL A O 1
ATOM 2003 N N . SER A 1 260 ? -1.545 3.668 51.861 1.00 64.06 260 SER A N 1
ATOM 2004 C CA . SER A 1 260 ? -0.649 4.209 52.884 1.00 64.06 260 SER A CA 1
ATOM 2005 C C . SER A 1 260 ? 0.788 4.185 52.370 1.00 64.06 260 SER A C 1
ATOM 2007 O O . SER A 1 260 ? 1.200 3.216 51.730 1.00 64.06 260 SER A O 1
ATOM 2009 N N . ARG A 1 261 ? 1.569 5.224 52.687 1.00 63.38 261 ARG A N 1
ATOM 2010 C CA . ARG A 1 261 ? 2.996 5.287 52.329 1.00 63.38 261 ARG A CA 1
ATOM 2011 C C . ARG A 1 261 ? 3.782 4.069 52.861 1.00 63.38 261 ARG A C 1
ATOM 2013 O O . ARG A 1 261 ? 4.822 3.739 52.308 1.00 63.38 261 ARG A O 1
ATOM 2020 N N . ASN A 1 262 ? 3.222 3.382 53.862 1.00 65.06 262 ASN A N 1
ATOM 2021 C CA . ASN A 1 262 ? 3.750 2.183 54.513 1.00 65.06 262 ASN A CA 1
ATOM 2022 C C . ASN A 1 262 ? 3.127 0.864 53.985 1.00 65.06 262 ASN A C 1
ATOM 2024 O O . ASN A 1 262 ? 3.242 -0.169 54.640 1.00 65.06 262 ASN A O 1
ATOM 2028 N N . ASP A 1 263 ? 2.384 0.869 52.872 1.00 77.62 263 ASP A N 1
ATOM 2029 C CA . ASP A 1 263 ? 1.964 -0.378 52.214 1.00 77.62 263 ASP A CA 1
ATOM 2030 C C . ASP A 1 263 ? 3.198 -1.036 51.568 1.00 77.62 263 ASP A C 1
ATOM 2032 O O . ASP A 1 263 ? 3.925 -0.341 50.852 1.00 77.62 263 ASP A O 1
ATOM 2036 N N . PRO A 1 264 ? 3.432 -2.351 51.750 1.00 71.12 264 PRO A N 1
ATOM 2037 C CA . PRO A 1 264 ? 4.646 -3.013 51.270 1.00 71.12 264 PRO A CA 1
ATOM 2038 C C . PRO A 1 264 ? 4.929 -2.824 49.774 1.00 71.12 264 PRO A C 1
ATOM 2040 O O . PRO A 1 264 ? 6.087 -2.831 49.355 1.00 71.12 264 PRO A O 1
ATOM 2043 N N . TRP A 1 265 ? 3.895 -2.643 48.946 1.00 67.00 265 TRP A N 1
ATOM 2044 C CA . TRP A 1 265 ? 4.062 -2.398 47.513 1.00 67.00 265 TRP A CA 1
ATOM 2045 C C . TRP A 1 265 ? 4.547 -0.971 47.216 1.00 67.00 265 TRP A C 1
ATOM 2047 O O . TRP A 1 265 ? 5.387 -0.774 46.338 1.00 67.00 265 TRP A O 1
ATOM 2057 N N . VAL A 1 266 ? 4.066 0.017 47.977 1.00 72.94 266 VAL A N 1
ATOM 2058 C CA . VAL A 1 266 ? 4.500 1.422 47.884 1.00 72.94 266 VAL A CA 1
ATOM 2059 C C . VAL A 1 266 ? 5.894 1.591 48.484 1.00 72.94 266 VAL A C 1
ATOM 2061 O O . VAL A 1 266 ? 6.747 2.223 47.869 1.00 72.94 266 VAL A O 1
ATOM 2064 N N . GLU A 1 267 ? 6.160 0.960 49.626 1.00 67.69 267 GLU A N 1
ATOM 2065 C CA . GLU A 1 267 ? 7.476 0.925 50.270 1.00 67.69 267 GLU A CA 1
ATOM 2066 C C . GLU A 1 267 ? 8.536 0.313 49.340 1.00 67.69 267 GLU A C 1
ATOM 2068 O O . GLU A 1 267 ? 9.601 0.894 49.151 1.00 67.69 267 GLU A O 1
ATOM 2073 N N . THR A 1 268 ? 8.217 -0.789 48.648 1.00 65.75 268 THR A N 1
ATOM 2074 C CA . THR A 1 268 ? 9.117 -1.394 47.645 1.00 65.75 268 THR A CA 1
ATOM 2075 C C . THR A 1 268 ? 9.433 -0.441 46.482 1.00 65.75 268 THR A C 1
ATOM 2077 O O . THR A 1 268 ? 10.540 -0.482 45.954 1.00 65.75 268 THR A O 1
ATOM 2080 N N . LEU A 1 269 ? 8.494 0.426 46.080 1.00 67.62 269 LEU A N 1
ATOM 2081 C CA . LEU A 1 269 ? 8.698 1.420 45.015 1.00 67.62 269 LEU A CA 1
ATOM 2082 C C . LEU A 1 269 ? 9.451 2.672 45.487 1.00 67.62 269 LEU A C 1
ATOM 2084 O O . LEU A 1 269 ? 10.219 3.242 44.715 1.00 67.62 269 LEU A O 1
ATOM 2088 N N . LEU A 1 270 ? 9.239 3.112 46.729 1.00 67.06 270 LEU A N 1
ATOM 2089 C CA . LEU A 1 270 ? 9.945 4.258 47.313 1.00 67.06 270 LEU A CA 1
ATOM 2090 C C . LEU A 1 270 ? 11.388 3.894 47.679 1.00 67.06 270 LEU A C 1
ATOM 2092 O O . LEU A 1 270 ? 12.314 4.642 47.381 1.00 67.06 270 LEU A O 1
ATOM 2096 N N . CYS A 1 271 ? 11.584 2.713 48.260 1.00 65.56 271 CYS A N 1
ATOM 2097 C CA . CYS A 1 271 ? 12.875 2.206 48.705 1.00 65.56 271 CYS A CA 1
ATOM 2098 C C . CYS A 1 271 ? 13.570 1.314 47.655 1.00 65.56 271 CYS A C 1
ATOM 2100 O O . CYS A 1 271 ? 14.505 0.582 47.990 1.00 65.56 271 CYS A O 1
ATOM 2102 N N . SER A 1 272 ? 13.153 1.352 46.378 1.00 59.53 272 SER A N 1
ATOM 2103 C CA . SER A 1 272 ? 13.886 0.682 45.296 1.00 59.53 272 SER A CA 1
ATOM 2104 C C . SER A 1 272 ? 15.207 1.414 45.042 1.00 59.53 272 SER A C 1
ATOM 2106 O O . SER A 1 272 ? 15.299 2.317 44.202 1.00 59.53 272 SER A O 1
ATOM 2108 N N . LYS A 1 273 ? 16.238 1.038 45.799 1.00 58.19 273 LYS A N 1
ATOM 2109 C CA . LYS A 1 273 ? 17.582 1.606 45.713 1.00 58.19 273 LYS A CA 1
ATOM 2110 C C . LYS A 1 273 ? 18.109 1.504 44.285 1.00 58.19 273 LYS A C 1
ATOM 2112 O O . LYS A 1 273 ? 18.279 0.417 43.732 1.00 58.19 273 LYS A O 1
ATOM 2117 N N . LYS A 1 274 ? 18.384 2.657 43.678 1.00 51.28 274 LYS A N 1
ATOM 2118 C CA . LYS A 1 274 ? 19.017 2.729 42.363 1.00 51.28 274 LYS A CA 1
ATOM 2119 C C . LYS A 1 274 ? 20.516 2.506 42.532 1.00 51.28 274 LYS A C 1
ATOM 2121 O O . LYS A 1 274 ? 21.275 3.469 42.623 1.00 51.28 274 LYS A O 1
ATOM 2126 N N . ASP A 1 275 ? 20.929 1.244 42.589 1.00 46.66 275 ASP A N 1
ATOM 2127 C CA . ASP A 1 275 ? 22.347 0.902 42.650 1.00 46.66 275 ASP A CA 1
ATOM 2128 C C . ASP A 1 275 ? 23.094 1.534 41.468 1.00 46.66 275 ASP A C 1
ATOM 2130 O O . ASP A 1 275 ? 22.751 1.348 40.297 1.00 46.66 275 ASP A O 1
ATOM 2134 N N . GLY A 1 276 ? 24.145 2.295 41.784 1.00 50.56 276 GLY A N 1
ATOM 2135 C CA . GLY A 1 276 ? 25.015 2.976 40.818 1.00 50.56 276 GLY A CA 1
ATOM 2136 C C . GLY A 1 276 ? 25.926 2.033 40.022 1.00 50.56 276 GLY A C 1
ATOM 2137 O O . GLY A 1 276 ? 26.983 2.452 39.558 1.00 50.56 276 GLY A O 1
ATOM 2138 N N . GLY A 1 277 ? 25.546 0.761 39.889 1.00 50.72 277 GLY A N 1
ATOM 2139 C CA . GLY A 1 277 ? 26.287 -0.287 39.204 1.00 50.72 277 GLY A CA 1
ATOM 2140 C C . GLY A 1 277 ? 25.333 -1.318 38.602 1.00 50.72 277 GLY A C 1
ATOM 2141 O O . GLY A 1 277 ? 24.454 -1.823 39.284 1.00 50.72 277 GLY A O 1
ATOM 2142 N N . THR A 1 278 ? 25.529 -1.590 37.311 1.00 43.94 278 THR A N 1
ATOM 2143 C CA . THR A 1 278 ? 24.976 -2.682 36.484 1.00 43.94 278 THR A CA 1
ATOM 2144 C C . THR A 1 278 ? 23.730 -3.412 37.016 1.00 43.94 278 THR A C 1
ATOM 2146 O O . THR A 1 278 ? 23.841 -4.336 37.817 1.00 43.94 278 THR A O 1
ATOM 2149 N N . ILE A 1 279 ? 22.555 -3.083 36.461 1.00 49.62 279 ILE A N 1
ATOM 2150 C CA . ILE A 1 279 ? 21.291 -3.797 36.719 1.00 49.62 279 ILE A CA 1
ATOM 2151 C C . ILE A 1 279 ? 21.484 -5.312 36.487 1.00 49.62 279 ILE A C 1
ATOM 2153 O O . ILE A 1 279 ? 21.794 -5.708 35.357 1.00 49.62 279 ILE A O 1
ATOM 2157 N N . PRO A 1 280 ? 21.261 -6.178 37.496 1.00 45.94 280 PRO A N 1
ATOM 2158 C CA . PRO A 1 280 ? 21.239 -7.621 37.293 1.00 45.94 280 PRO A CA 1
ATOM 2159 C C . PRO A 1 280 ? 20.073 -7.995 36.375 1.00 45.94 280 PRO A C 1
ATOM 2161 O O . PRO A 1 280 ? 18.934 -7.586 36.600 1.00 45.94 280 PRO A O 1
ATOM 2164 N N . ALA A 1 281 ? 20.340 -8.780 35.331 1.00 44.94 281 ALA A N 1
ATOM 2165 C CA . ALA A 1 281 ? 19.287 -9.232 34.431 1.00 44.94 281 ALA A CA 1
ATOM 2166 C C . ALA A 1 281 ? 18.262 -10.092 35.192 1.00 44.94 281 ALA A C 1
ATOM 2168 O O . ALA A 1 281 ? 18.623 -11.107 35.789 1.00 44.94 281 ALA A O 1
ATOM 2169 N N . LEU A 1 282 ? 16.982 -9.708 35.129 1.00 46.50 282 LEU A N 1
ATOM 2170 C CA . LEU A 1 282 ? 15.884 -10.512 35.668 1.00 46.50 282 LEU A CA 1
ATOM 2171 C C . LEU A 1 282 ? 15.935 -11.929 35.060 1.00 46.50 282 LEU A C 1
ATOM 2173 O O . LEU A 1 282 ? 15.965 -12.054 33.828 1.00 46.50 282 LEU A O 1
ATOM 2177 N N . PRO A 1 283 ? 15.935 -13.004 35.872 1.00 42.69 283 PRO A N 1
ATOM 2178 C CA . PRO A 1 283 ? 15.977 -14.359 35.347 1.00 42.69 283 PRO A CA 1
ATOM 2179 C C . PRO A 1 283 ? 14.700 -14.643 34.552 1.00 42.69 283 PRO A C 1
ATOM 2181 O O . PRO A 1 283 ? 13.587 -14.547 35.062 1.00 42.69 283 PRO A O 1
ATOM 2184 N N . ARG A 1 284 ? 14.863 -15.033 33.283 1.00 48.00 284 ARG A N 1
ATOM 2185 C CA . ARG A 1 284 ? 13.771 -15.172 32.297 1.00 48.00 284 ARG A CA 1
ATOM 2186 C C . ARG A 1 284 ? 12.745 -16.283 32.590 1.00 48.00 284 ARG A C 1
ATOM 2188 O O . ARG A 1 284 ? 11.839 -16.477 31.788 1.00 48.00 284 ARG A O 1
ATOM 2195 N N . ASN A 1 285 ? 12.894 -17.000 33.706 1.00 44.53 285 ASN A N 1
ATOM 2196 C CA . ASN A 1 285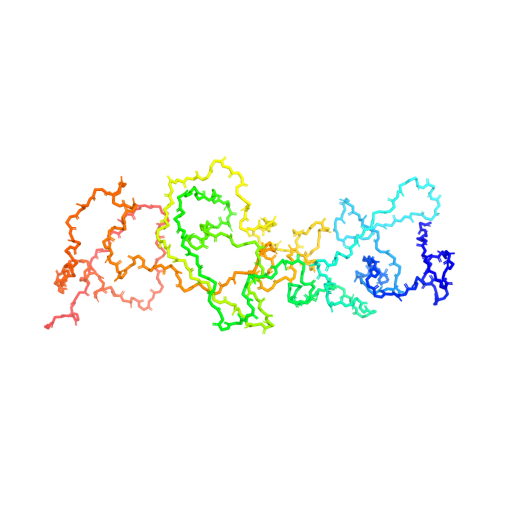 ? 12.152 -18.207 34.065 1.00 44.53 285 ASN A CA 1
ATOM 2197 C C . ASN A 1 285 ? 11.624 -18.135 35.510 1.00 44.53 285 ASN A C 1
ATOM 2199 O O . ASN A 1 285 ? 12.204 -18.762 36.389 1.00 44.53 285 ASN A O 1
ATOM 2203 N N . GLY A 1 286 ? 10.531 -17.397 35.743 1.00 47.12 286 GLY A N 1
ATOM 2204 C CA . GLY A 1 286 ? 9.536 -17.631 36.814 1.00 47.12 286 GLY A CA 1
ATOM 2205 C C . GLY A 1 286 ? 9.965 -17.694 38.293 1.00 47.12 286 GLY A C 1
ATOM 2206 O O . GLY A 1 286 ? 9.098 -17.832 39.150 1.00 47.12 286 GLY A O 1
ATOM 2207 N N . ALA A 1 287 ? 11.252 -17.609 38.618 1.00 40.50 287 ALA A N 1
ATOM 2208 C CA . ALA A 1 287 ? 11.767 -17.719 39.973 1.00 40.50 287 ALA A CA 1
ATOM 2209 C C . ALA A 1 287 ? 11.755 -16.345 40.649 1.00 40.50 287 ALA A C 1
ATOM 2211 O O . ALA A 1 287 ? 12.471 -15.429 40.240 1.00 40.50 287 ALA A O 1
ATOM 2212 N N . SER A 1 288 ? 10.951 -16.215 41.702 1.00 39.03 288 SER A N 1
ATOM 2213 C CA . SER A 1 288 ? 10.919 -15.038 42.561 1.00 39.03 288 SER A CA 1
ATOM 2214 C C . SER A 1 288 ? 12.237 -14.904 43.328 1.00 39.03 288 SER A C 1
ATOM 2216 O O . SER A 1 288 ? 12.400 -15.478 44.406 1.00 39.03 288 SER A O 1
ATOM 2218 N N . VAL A 1 289 ? 13.172 -14.119 42.793 1.00 43.72 289 VAL A N 1
ATOM 2219 C CA . VAL A 1 289 ? 14.258 -13.556 43.600 1.00 43.72 289 VAL A CA 1
ATOM 2220 C C . VAL A 1 289 ? 13.636 -12.458 44.454 1.00 43.72 289 VAL A C 1
ATOM 2222 O O . VAL A 1 289 ? 13.498 -11.319 44.014 1.00 43.72 289 VAL A O 1
ATOM 2225 N N . ALA A 1 290 ? 13.214 -12.812 45.667 1.00 41.41 290 ALA A N 1
ATOM 2226 C CA . ALA A 1 290 ? 12.933 -11.811 46.682 1.00 41.41 290 ALA A CA 1
ATOM 2227 C C . ALA A 1 290 ? 14.242 -11.058 46.954 1.00 41.41 290 ALA A C 1
ATOM 2229 O O . ALA A 1 290 ? 15.215 -11.666 47.403 1.00 41.41 290 ALA A O 1
ATOM 2230 N N . GLN A 1 291 ? 14.289 -9.758 46.652 1.00 46.25 291 GLN A N 1
ATOM 2231 C CA . GLN A 1 291 ? 15.398 -8.917 47.092 1.00 46.25 291 GLN A CA 1
ATOM 2232 C C . GLN A 1 291 ? 15.362 -8.865 48.620 1.00 46.25 291 GLN A C 1
ATOM 2234 O O . GLN A 1 291 ? 14.491 -8.244 49.223 1.00 46.25 291 GLN A O 1
ATOM 2239 N N . THR A 1 292 ? 16.288 -9.578 49.254 1.00 45.03 292 THR A N 1
ATOM 2240 C CA . THR A 1 292 ? 16.448 -9.576 50.705 1.00 45.03 292 THR A CA 1
ATOM 2241 C C . THR A 1 292 ? 17.085 -8.262 51.138 1.00 45.03 292 THR A C 1
ATOM 2243 O O . THR A 1 292 ? 18.298 -8.104 51.014 1.00 45.03 292 THR A O 1
ATOM 2246 N N . GLY A 1 293 ? 16.267 -7.352 51.666 1.00 49.25 293 GLY A N 1
ATOM 2247 C CA . GLY A 1 293 ? 16.713 -6.090 52.256 1.00 49.25 293 GLY A CA 1
ATOM 2248 C C . GLY A 1 293 ? 16.292 -4.871 51.445 1.00 49.25 293 GLY A C 1
ATOM 2249 O O . GLY A 1 293 ? 17.088 -4.317 50.692 1.00 49.25 293 GLY A O 1
ATOM 2250 N N . THR A 1 294 ? 15.052 -4.427 51.647 1.00 50.16 294 THR A N 1
ATOM 2251 C CA . THR A 1 294 ? 14.625 -3.077 51.276 1.00 50.16 294 THR A CA 1
ATOM 2252 C C . THR A 1 294 ? 15.248 -2.090 52.268 1.00 50.16 294 THR A C 1
ATOM 2254 O O . THR A 1 294 ? 14.948 -2.135 53.460 1.00 50.16 294 THR A O 1
ATOM 2257 N N . ASP A 1 295 ? 16.154 -1.231 51.802 1.00 55.56 295 ASP A N 1
ATOM 2258 C CA . ASP A 1 295 ? 16.818 -0.218 52.631 1.00 55.56 295 ASP A CA 1
ATOM 2259 C C . ASP A 1 295 ? 16.027 1.096 52.561 1.00 55.56 295 ASP A C 1
ATOM 2261 O O . ASP A 1 295 ? 16.148 1.858 51.604 1.00 55.56 295 ASP A O 1
ATOM 2265 N N . CYS A 1 296 ? 15.170 1.323 53.559 1.00 55.44 296 CYS A N 1
ATOM 2266 C CA . CYS A 1 296 ? 14.302 2.501 53.665 1.00 55.44 296 CYS A CA 1
ATOM 2267 C C . CYS A 1 296 ? 14.862 3.603 54.584 1.00 55.44 296 CYS A C 1
ATOM 2269 O O . CYS A 1 296 ? 14.119 4.496 54.996 1.00 55.44 296 CYS A O 1
ATOM 2271 N N . THR A 1 297 ? 16.151 3.550 54.939 1.00 59.78 297 THR A N 1
ATOM 2272 C CA . THR A 1 297 ? 16.747 4.456 55.941 1.00 59.78 297 THR A CA 1
ATOM 2273 C C . THR A 1 297 ? 16.673 5.945 55.570 1.00 59.78 297 THR A C 1
ATOM 2275 O O . THR A 1 297 ? 16.577 6.778 56.468 1.00 59.78 297 THR A O 1
ATOM 2278 N N . ASP A 1 298 ? 16.601 6.275 54.277 1.00 54.09 298 ASP A N 1
ATOM 2279 C CA . ASP A 1 298 ? 16.478 7.652 53.767 1.00 54.09 298 ASP A CA 1
ATOM 2280 C C . ASP A 1 298 ? 15.038 8.226 53.779 1.00 54.09 298 ASP A C 1
ATOM 2282 O O . ASP A 1 298 ? 14.855 9.417 53.525 1.00 54.09 298 ASP A O 1
ATOM 2286 N N . TYR A 1 299 ? 14.004 7.420 54.067 1.00 50.91 299 TYR A N 1
ATOM 2287 C CA . TYR A 1 299 ? 12.585 7.828 53.978 1.00 50.91 299 TYR A CA 1
ATOM 2288 C C . TYR A 1 299 ? 11.867 7.998 55.333 1.00 50.91 299 TYR A C 1
ATOM 2290 O O . TYR A 1 299 ? 10.645 8.151 55.372 1.00 50.91 299 TYR A O 1
ATOM 2298 N N . GLY A 1 300 ? 12.606 8.011 56.446 1.00 45.94 300 GLY A N 1
ATOM 2299 C CA . GLY A 1 300 ? 12.055 8.252 57.784 1.00 45.94 300 GLY A CA 1
ATOM 2300 C C . GLY A 1 300 ? 11.768 9.731 58.075 1.00 45.94 300 GLY A C 1
ATOM 2301 O O . GLY A 1 300 ? 12.664 10.447 58.522 1.00 45.94 300 GLY A O 1
ATOM 2302 N N . GLY A 1 301 ? 10.516 10.162 57.882 1.00 38.72 301 GLY A N 1
ATOM 2303 C CA . GLY A 1 301 ? 10.001 11.491 58.250 1.00 38.72 301 GLY A CA 1
ATOM 2304 C C . GLY A 1 301 ? 8.480 11.533 58.334 1.00 38.72 301 GLY A C 1
ATOM 2305 O O . GLY A 1 301 ? 7.842 11.190 57.313 1.00 38.72 301 GLY A O 1
#

Solvent-accessible surface area (backbone atoms only — not comparable to full-atom values): 18915 Å² total; per-residue (Å²): 89,94,72,52,77,30,48,36,98,89,41,82,33,67,35,69,42,83,45,80,83,25,31,55,61,88,57,91,92,59,89,47,50,36,10,33,54,94,89,42,55,25,37,14,78,74,36,46,76,31,28,53,25,91,90,49,59,68,43,68,52,82,63,62,76,86,61,92,66,88,72,78,80,44,70,47,73,55,52,58,69,31,29,58,79,38,75,60,40,82,78,35,62,72,51,56,63,58,21,75,39,30,52,86,74,65,55,84,44,54,66,43,98,55,95,46,61,87,42,65,51,72,42,86,49,75,48,78,44,46,41,60,74,64,51,95,98,39,78,61,63,62,78,76,49,70,71,75,68,69,26,25,22,56,77,48,94,97,38,54,18,38,32,33,59,54,61,60,78,42,77,80,49,68,40,92,61,89,65,77,66,72,50,80,60,80,80,78,52,91,82,54,71,47,45,66,27,102,66,32,35,52,55,50,74,68,37,37,24,34,76,36,76,78,7,35,36,71,72,34,31,75,46,44,64,75,48,86,81,68,82,89,82,54,94,71,82,69,50,91,67,48,53,76,75,42,78,84,66,75,78,80,78,81,69,76,70,80,70,53,78,80,36,71,72,49,36,53,64,73,28,56,75,81,68,97,60,81,84,78,78,77,72,94,70,91,67,83,78,74,78,86,75,76,65,52,81,91,68,80,125

Radius of gyration: 29.39 Å; Cα contacts (8 Å, |Δi|>4): 457; chains: 1; bounding box: 55×42×94 Å

Sequence (301 aa):
MPIPLGINGGNVIKATFANAAATPRTLPNSLWFQTRNVTTRNWGRDYPLWYYDPTTPGTSRTFPAATTTTQQPLLVPVLQLHATNDNPTATNVGTFPVGVNANSSTWWLAVGAQNSVAEVGTFNMILGTGDTPARPNEFNGGLQNLPRYLETYEAVYNANRNSKIFGSFLQIGRSRFATAPYQAMKNDAGTNAAQDSMFGNGNDAKLYRNGNSNGRTPFFNPPDRIWGFDVGLLSQTPDRYASKFAQAGATSEDYFREVSRNDPWVETLLCSKKDGGTIPALPRNGASVAQTGTDCTDYGG

pLDDT: mean 70.78, std 13.18, range [38.72, 91.62]

Mean predicted aligned error: 16.16 Å